Protein AF-A0A369T0P4-F1 (afdb_monomer)

Mean predicted aligned error: 15.23 Å

Sequence (220 aa):
MLRYTELSAHPSRIPRVRSFEINPEGKAFIRRSPGSRGSMREQSVSLLLLILLAAILIIGFDSLRQREPQGSSKCPRVNALFCPEDGCSRAIISLFDRANETIDVAVYSFTHPDIAEALVRAKERGVRVRVILEAEQLTSYSQYGRLRSAGIEVMLDRNEYLMHDKFAIIDGKVVVTGSFNYTVAADERNDENLVIISDESVAERFEGEFEEMWKGVYGR

Secondary structure (DSSP, 8-state):
------------PPP-PPP-EE-TTS-EE--PPPP----HHHHHHHHHHHHHHHHHHHHHHHHHHTTS-----PPPEEEEEEETTT-HHHHHHHHHHH-SSEEEEEES-B--HHHHHHHHHHHHTT-EEEEEEEGGG--TT-THHHHHHTT-EEEEE--SS----EEEEETTTEEEEES--BSHHHHHTS-EEEEEEE-HHHHHHHHHHHHHHHTT-S--

Nearest PDB structures (foldseek):
  1byr-assembly1_A  TM=9.420E-01  e=1.250E-15  Salmonella enterica subsp. enterica serovar Typhimurium
  6ehi-assembly5_J  TM=9.461E-01  e=4.865E-14  Helicobacter pylori
  4ggj-assembly1_A  TM=8.609E-01  e=3.528E-15  Mus musculus
  4gem-assembly1_B  TM=9.223E-01  e=4.521E-11  Drosophila melanogaster
  4gen-assembly1_A  TM=8.658E-01  e=1.378E-09  Drosophila melanogaster

Structure (mmCIF, N/CA/C/O backbone):
data_AF-A0A369T0P4-F1
#
_entry.id   AF-A0A369T0P4-F1
#
loop_
_atom_site.group_PDB
_atom_site.id
_atom_site.type_symbol
_atom_site.label_atom_id
_atom_site.label_alt_id
_atom_site.label_comp_id
_atom_site.label_asym_id
_atom_site.label_entity_id
_atom_site.label_seq_id
_atom_site.pdbx_PDB_ins_code
_atom_site.Cartn_x
_atom_site.Cartn_y
_atom_site.Cartn_z
_atom_site.occupancy
_atom_site.B_iso_or_equiv
_atom_site.auth_seq_id
_atom_site.auth_comp_id
_atom_site.auth_asym_id
_atom_site.auth_atom_id
_atom_site.pdbx_PDB_model_num
ATOM 1 N N . MET A 1 1 ? -23.185 -26.507 93.873 1.00 36.12 1 MET A N 1
ATOM 2 C CA . MET A 1 1 ? -24.048 -26.782 92.705 1.00 36.12 1 MET A CA 1
ATOM 3 C C . MET A 1 1 ? -25.486 -26.869 93.208 1.00 36.12 1 MET A C 1
ATOM 5 O O . MET A 1 1 ? -25.711 -27.689 94.078 1.00 36.12 1 MET A O 1
ATOM 9 N N . LEU A 1 2 ? -26.379 -26.005 92.689 1.00 30.31 2 LEU A N 1
ATOM 10 C CA . LEU A 1 2 ? -27.864 -26.024 92.763 1.00 30.31 2 LEU A CA 1
ATOM 11 C C . LEU A 1 2 ? -28.510 -25.850 94.163 1.00 30.31 2 LEU A C 1
ATOM 13 O O . LEU A 1 2 ? -28.272 -26.628 95.071 1.00 30.31 2 LEU A O 1
ATOM 17 N N . ARG A 1 3 ? -29.134 -24.691 94.435 1.00 31.20 3 ARG A N 1
ATOM 18 C CA . ARG A 1 3 ? -30.522 -24.239 94.137 1.00 31.20 3 ARG A CA 1
ATOM 19 C C . ARG A 1 3 ? -31.555 -24.767 95.146 1.00 31.20 3 ARG A C 1
ATOM 21 O O . ARG A 1 3 ? -31.896 -25.939 95.118 1.00 31.20 3 ARG A O 1
ATOM 28 N N . TYR A 1 4 ? -32.102 -23.844 95.939 1.00 31.19 4 TYR A N 1
ATOM 29 C CA . TYR A 1 4 ? -33.392 -23.977 96.617 1.00 31.19 4 TYR A CA 1
ATOM 30 C C . TYR A 1 4 ? -34.431 -23.110 95.886 1.00 31.19 4 TYR A C 1
ATOM 32 O O . TYR A 1 4 ? -34.271 -21.896 95.766 1.00 31.19 4 TYR A O 1
ATOM 40 N N . THR A 1 5 ? -35.461 -23.766 95.360 1.00 37.28 5 THR A N 1
ATOM 41 C CA . THR A 1 5 ? -36.857 -23.295 95.248 1.00 37.28 5 THR A CA 1
ATOM 42 C C . THR A 1 5 ? -37.485 -23.453 96.648 1.00 37.28 5 THR A C 1
ATOM 44 O O . THR A 1 5 ? -37.024 -24.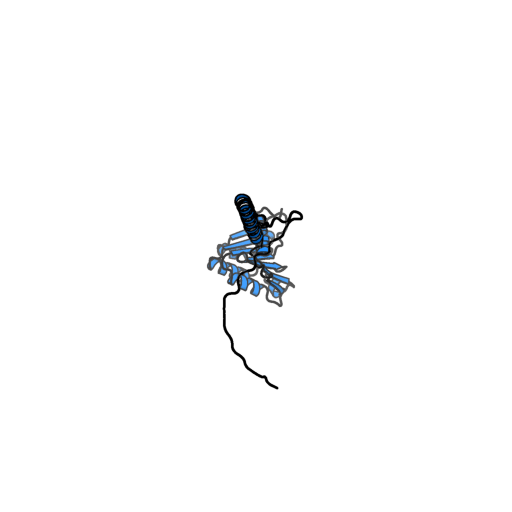296 97.408 1.00 37.28 5 THR A O 1
ATOM 47 N N . GLU A 1 6 ? -38.428 -22.663 97.154 1.00 35.56 6 GLU A N 1
ATOM 48 C CA . GLU A 1 6 ? -39.709 -22.152 96.652 1.00 35.56 6 GLU A CA 1
ATOM 49 C C . GLU A 1 6 ? -40.123 -20.936 97.520 1.00 35.56 6 GLU A C 1
ATOM 51 O O . GLU A 1 6 ? -39.628 -20.799 98.635 1.00 35.56 6 GLU A O 1
ATOM 56 N N . LEU A 1 7 ? -41.059 -20.088 97.074 1.00 32.56 7 LEU A N 1
ATOM 57 C CA . LEU A 1 7 ? -42.389 -19.990 97.705 1.00 32.56 7 LEU A CA 1
ATOM 58 C C . LEU A 1 7 ? -43.289 -18.928 97.041 1.00 32.56 7 LEU A C 1
ATOM 60 O O . LEU A 1 7 ? -42.893 -17.807 96.735 1.00 32.56 7 LEU A O 1
ATOM 64 N N . SER A 1 8 ? -44.531 -19.370 96.872 1.00 34.41 8 SER A N 1
ATOM 65 C CA . SER A 1 8 ? -45.793 -18.695 96.557 1.00 34.41 8 SER A CA 1
ATOM 66 C C . SER A 1 8 ? -46.030 -17.317 97.203 1.00 34.41 8 SER A C 1
ATOM 68 O O . SER A 1 8 ? -45.754 -17.153 98.387 1.00 34.41 8 SER A O 1
ATOM 70 N N . ALA A 1 9 ? -46.649 -16.380 96.462 1.00 34.94 9 ALA A N 1
ATOM 71 C CA . ALA A 1 9 ? -47.955 -15.776 96.806 1.00 34.94 9 ALA A CA 1
ATOM 72 C C . ALA A 1 9 ? -48.346 -14.594 95.878 1.00 34.94 9 ALA A C 1
ATOM 74 O O . ALA A 1 9 ? -47.589 -13.652 95.664 1.00 34.94 9 ALA A O 1
ATOM 75 N N . HIS A 1 10 ? -49.581 -14.640 95.366 1.00 37.34 10 HIS A N 1
ATOM 76 C CA . HIS A 1 10 ? -50.410 -13.505 94.900 1.00 37.34 10 HIS A CA 1
ATOM 77 C C . HIS A 1 10 ? -50.582 -12.460 96.038 1.00 37.34 10 HIS A C 1
ATOM 79 O O . HIS A 1 10 ? -50.477 -12.900 97.183 1.00 37.34 10 HIS A O 1
ATOM 85 N N . PRO A 1 11 ? -50.936 -11.157 95.844 1.00 43.97 11 PRO A N 1
ATOM 86 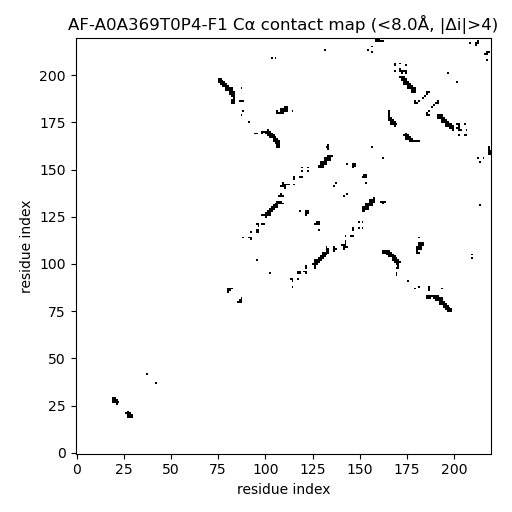C CA . PRO A 1 11 ? -51.871 -10.627 94.836 1.00 43.97 11 PRO A CA 1
ATOM 87 C C . PRO A 1 11 ? -51.581 -9.169 94.353 1.00 43.97 11 PRO A C 1
ATOM 89 O O . PRO A 1 11 ? -50.636 -8.508 94.766 1.00 43.97 11 PRO A O 1
ATOM 92 N N . SER A 1 12 ? -52.518 -8.608 93.582 1.00 36.03 12 SER A N 1
ATOM 93 C CA . SER A 1 12 ? -52.939 -7.190 93.624 1.00 36.03 12 SER A CA 1
ATOM 94 C C . SER A 1 12 ? -52.144 -6.099 92.875 1.00 36.03 12 SER A C 1
ATOM 96 O O . SER A 1 12 ? -50.925 -5.981 92.900 1.00 36.03 12 SER A O 1
ATOM 98 N N . ARG A 1 13 ? -52.939 -5.265 92.192 1.00 45.56 13 ARG A N 1
ATOM 99 C CA . ARG A 1 13 ? -52.592 -4.062 91.428 1.00 45.56 13 ARG A CA 1
ATOM 100 C C . ARG A 1 13 ? -51.697 -3.114 92.231 1.00 45.56 13 ARG A C 1
ATOM 102 O O . ARG A 1 13 ? -52.117 -2.616 93.269 1.00 45.56 13 ARG A O 1
ATOM 109 N N . ILE A 1 14 ? -50.540 -2.764 91.674 1.00 41.59 14 ILE A N 1
ATOM 110 C CA . ILE A 1 14 ? -49.733 -1.640 92.156 1.00 41.59 14 ILE A CA 1
ATOM 111 C C . ILE A 1 14 ? -50.245 -0.357 91.472 1.00 41.59 14 ILE A C 1
ATOM 113 O O . ILE A 1 14 ? -50.213 -0.273 90.239 1.00 41.59 14 ILE A O 1
ATOM 117 N N . PRO A 1 15 ? -50.743 0.646 92.217 1.00 40.41 15 PRO A N 1
ATOM 118 C CA . PRO A 1 15 ? -51.123 1.932 91.644 1.00 40.41 15 PRO A CA 1
ATOM 119 C C . PRO A 1 15 ? -49.876 2.695 91.170 1.00 40.41 15 PRO A C 1
ATOM 121 O O . PRO A 1 15 ? -48.864 2.755 91.866 1.00 40.41 15 PRO A O 1
ATOM 124 N N . ARG A 1 16 ? -49.944 3.313 89.980 1.00 42.34 16 ARG A N 1
ATOM 125 C CA . ARG A 1 16 ? -48.894 4.229 89.506 1.00 42.34 16 ARG A CA 1
ATOM 126 C C . ARG A 1 16 ? -48.865 5.463 90.405 1.00 42.34 16 ARG A C 1
ATOM 128 O O . ARG A 1 16 ? -49.800 6.263 90.389 1.00 42.34 16 ARG A O 1
ATOM 135 N N . VAL A 1 17 ? -47.774 5.623 91.142 1.00 44.38 17 VAL A N 1
ATOM 136 C CA . VAL A 1 17 ? -47.446 6.838 91.891 1.00 44.38 17 VAL A CA 1
ATOM 137 C C . VAL A 1 17 ? -47.299 7.992 90.893 1.00 44.38 17 VAL A C 1
ATOM 139 O O . VAL A 1 17 ? -46.457 7.939 89.998 1.00 44.38 17 VAL A O 1
ATOM 142 N N . ARG A 1 18 ? -48.135 9.029 91.007 1.00 54.16 18 ARG A N 1
ATOM 143 C CA . ARG A 1 18 ? -47.864 10.329 90.376 1.00 54.16 18 ARG A CA 1
ATOM 144 C C . ARG A 1 18 ? -46.986 11.114 91.344 1.00 54.16 18 ARG A C 1
ATOM 146 O O . ARG A 1 18 ? -47.376 11.305 92.490 1.00 54.16 18 ARG A O 1
ATOM 153 N N . SER A 1 19 ? -45.807 11.535 90.901 1.00 53.41 19 SER A N 1
ATOM 154 C CA . SER A 1 19 ? -44.958 12.455 91.658 1.00 53.41 19 SER A CA 1
ATOM 155 C C . SER A 1 19 ? -45.630 13.831 91.708 1.00 53.41 19 SER A C 1
ATOM 157 O O . SER A 1 19 ? -45.921 14.412 90.660 1.00 53.41 19 SER A O 1
ATOM 159 N N . PHE A 1 20 ? -45.891 14.331 92.913 1.00 55.81 20 PHE A N 1
ATOM 160 C CA . PHE A 1 20 ? -46.370 15.689 93.165 1.00 55.81 20 PHE A CA 1
ATOM 161 C C . PHE A 1 20 ? -45.239 16.494 93.801 1.00 55.81 20 PHE A C 1
ATOM 163 O O . PHE A 1 20 ? -44.547 15.984 94.679 1.00 55.81 20 PHE A O 1
ATOM 170 N N . GLU A 1 21 ? -45.075 17.744 93.381 1.00 58.38 21 GLU A N 1
ATOM 171 C CA . GLU A 1 21 ? -44.224 18.714 94.070 1.00 58.38 21 GLU A CA 1
ATOM 172 C C . GLU A 1 21 ? -45.118 19.722 94.798 1.00 58.38 21 GLU A C 1
ATOM 174 O O . GLU A 1 21 ? -46.178 20.117 94.297 1.00 58.38 21 GLU A O 1
ATOM 179 N N . ILE A 1 22 ? -44.703 20.099 96.007 1.00 54.78 22 ILE A N 1
ATOM 180 C CA . ILE A 1 22 ? -45.405 21.040 96.880 1.00 54.78 22 ILE A CA 1
ATOM 181 C C . ILE A 1 22 ? -44.591 22.331 96.893 1.00 54.78 22 ILE A C 1
ATOM 183 O O . ILE A 1 22 ? -43.377 22.294 97.093 1.00 54.78 22 ILE A O 1
ATOM 187 N N . ASN A 1 23 ? -45.238 23.471 96.656 1.00 63.66 23 ASN A N 1
ATOM 188 C CA . ASN A 1 23 ? -44.560 24.763 96.738 1.00 63.66 23 ASN A CA 1
ATOM 189 C C . ASN A 1 23 ? -44.356 25.206 98.213 1.00 63.66 23 ASN A C 1
ATOM 191 O O . ASN A 1 23 ? -44.960 24.622 99.115 1.00 63.66 23 ASN A O 1
ATOM 195 N N . PRO A 1 24 ? -43.554 26.254 98.488 1.00 51.53 24 PRO A N 1
ATOM 196 C CA . PRO A 1 24 ? -43.279 26.727 99.854 1.00 51.53 24 PRO A CA 1
ATOM 197 C C . PRO A 1 24 ? -44.510 27.207 100.647 1.00 51.53 24 PRO A C 1
ATOM 199 O O . PRO A 1 24 ? -44.413 27.405 101.852 1.00 51.53 24 PRO A O 1
ATOM 202 N N . GLU A 1 25 ? -45.665 27.372 99.993 1.00 66.88 25 GLU A N 1
ATOM 203 C CA . GLU A 1 25 ? -46.949 27.743 100.608 1.00 66.88 25 GLU A CA 1
ATOM 204 C C . GLU A 1 25 ? -47.912 26.546 100.776 1.00 66.88 25 GLU A C 1
ATOM 206 O O . GLU A 1 25 ? -49.074 26.723 101.141 1.00 66.88 25 GLU A O 1
ATOM 211 N N . GLY A 1 26 ? -47.462 25.315 100.503 1.00 49.78 26 GLY A N 1
ATOM 212 C CA . GLY A 1 26 ? -48.216 24.087 100.781 1.00 49.78 26 GLY A CA 1
ATOM 213 C C . GLY A 1 26 ? -49.205 23.633 99.699 1.00 49.78 26 GLY A C 1
ATOM 214 O O . GLY A 1 26 ? -50.015 22.743 99.958 1.00 49.78 26 GLY A O 1
ATOM 215 N N . LYS A 1 27 ? -49.167 24.189 98.479 1.00 62.06 27 LYS A N 1
ATOM 216 C CA . LYS A 1 27 ? -50.062 23.787 97.373 1.00 62.06 27 LYS A CA 1
ATOM 217 C C . LYS A 1 27 ? -49.369 22.825 96.402 1.00 62.06 27 LYS A C 1
ATOM 219 O O . LYS A 1 27 ? -48.281 23.112 95.905 1.00 62.06 27 LYS A O 1
ATOM 224 N N . ALA A 1 28 ? -50.025 21.701 96.103 1.00 59.47 28 ALA A N 1
ATOM 225 C CA . ALA A 1 28 ? -49.547 20.703 95.144 1.00 59.47 28 ALA A CA 1
ATOM 226 C C . ALA A 1 28 ? -49.967 21.053 93.705 1.00 59.47 28 ALA A C 1
ATOM 228 O O . ALA A 1 28 ? -51.130 21.383 93.462 1.00 59.47 28 ALA A O 1
ATOM 229 N N . PHE A 1 29 ? -49.054 20.932 92.736 1.00 64.50 29 PHE A N 1
ATOM 230 C CA . PHE A 1 29 ? -49.373 21.100 91.311 1.00 64.50 29 PHE A CA 1
ATOM 231 C C . PHE A 1 29 ? -48.683 20.052 90.423 1.00 64.50 29 PHE A C 1
ATOM 233 O O . PHE A 1 29 ? -47.710 19.412 90.815 1.00 64.50 29 PHE A O 1
ATOM 240 N N . ILE A 1 30 ? -49.219 19.851 89.212 1.00 59.06 30 ILE A N 1
ATOM 241 C CA . ILE A 1 30 ? -48.721 18.872 88.232 1.00 59.06 30 ILE A CA 1
ATOM 242 C C . ILE A 1 30 ? -47.905 19.603 87.161 1.00 59.06 30 ILE A C 1
ATOM 244 O O . ILE A 1 30 ? -48.447 20.435 86.430 1.00 59.06 30 ILE A O 1
ATOM 248 N N . ARG A 1 31 ? -46.621 19.259 87.011 1.00 53.09 31 ARG A N 1
ATOM 249 C CA . ARG A 1 31 ? -45.766 19.777 85.932 1.00 53.09 31 ARG A CA 1
ATOM 250 C C . ARG A 1 31 ? -46.177 19.135 84.598 1.00 53.09 31 ARG A C 1
ATOM 252 O O . ARG A 1 31 ? -46.052 17.926 84.427 1.00 53.09 31 ARG A O 1
ATOM 259 N N . ARG A 1 32 ? -46.686 19.922 83.642 1.00 47.94 32 ARG A N 1
ATOM 260 C CA . ARG A 1 32 ? -46.853 19.475 82.245 1.00 47.94 32 ARG A CA 1
ATOM 261 C C . ARG A 1 32 ? -45.546 19.717 81.487 1.00 47.94 32 ARG A C 1
ATOM 263 O O . ARG A 1 32 ? -45.028 20.830 81.521 1.00 47.94 32 ARG A O 1
ATOM 270 N N . SER A 1 33 ? -45.027 18.695 80.807 1.00 43.44 33 SER A N 1
ATOM 271 C CA . SER A 1 33 ? -43.879 18.841 79.902 1.00 43.44 33 SER A CA 1
ATOM 272 C C . SER A 1 33 ? -44.212 19.806 78.754 1.00 43.44 33 SER A C 1
ATOM 274 O O . SER A 1 33 ? -45.341 19.763 78.254 1.00 43.44 33 SER A O 1
ATOM 276 N N . PRO A 1 34 ? -43.268 20.651 78.296 1.00 46.06 34 PRO A N 1
ATOM 277 C CA . PRO A 1 34 ? -43.494 21.502 77.135 1.00 46.06 34 PRO A CA 1
ATOM 278 C C . PRO A 1 34 ? -43.661 20.625 75.890 1.00 46.06 34 PRO A C 1
ATOM 280 O O . PRO A 1 34 ? -42.790 19.818 75.570 1.00 46.06 34 PRO A O 1
ATOM 283 N N . GLY A 1 35 ? -44.791 20.762 75.198 1.00 44.00 35 GLY A N 1
ATOM 284 C CA . GLY A 1 35 ? -45.011 20.120 73.907 1.00 44.00 35 GLY A CA 1
ATOM 285 C C . GLY A 1 35 ? -44.174 20.803 72.828 1.00 44.00 35 GLY A C 1
ATOM 286 O O . GLY A 1 35 ? -44.303 22.008 72.614 1.00 44.00 35 GLY A O 1
ATOM 287 N N . SER A 1 36 ? -43.341 20.035 72.131 1.00 52.53 36 SER A N 1
ATOM 288 C CA . SER A 1 36 ? -42.631 20.465 70.930 1.00 52.53 36 SER A CA 1
ATOM 289 C C . SER A 1 36 ? -43.621 20.671 69.778 1.00 52.53 36 SER A C 1
ATOM 291 O O . SER A 1 36 ? -43.860 19.791 68.955 1.00 52.53 36 SER A O 1
ATOM 293 N N . ARG A 1 37 ? -44.213 21.865 69.684 1.00 50.12 37 ARG A N 1
ATOM 294 C CA . ARG A 1 37 ? -44.846 22.324 68.439 1.00 50.12 37 ARG A CA 1
ATOM 295 C C . ARG A 1 37 ? -43.760 22.786 67.468 1.00 50.12 37 ARG A C 1
ATOM 297 O O . ARG A 1 37 ? -43.599 23.975 67.228 1.00 50.12 37 ARG A O 1
ATOM 304 N N . GLY A 1 38 ? -43.020 21.826 66.916 1.00 48.38 38 GLY A N 1
ATOM 305 C CA . GLY A 1 38 ? -42.373 22.019 65.623 1.00 48.38 38 GLY A CA 1
ATOM 306 C C . GLY A 1 38 ? -43.471 22.087 64.566 1.00 48.38 38 GLY A C 1
ATOM 307 O O . GLY A 1 38 ? -44.271 21.161 64.436 1.00 48.38 38 GLY A O 1
ATOM 308 N N . SER A 1 39 ? -43.572 23.220 63.882 1.00 51.59 39 SER A N 1
ATOM 309 C CA . SER A 1 39 ? -44.511 23.457 62.788 1.00 51.59 39 SER A CA 1
ATOM 310 C C . SER A 1 39 ? -44.355 22.364 61.723 1.00 51.59 39 SER A C 1
ATOM 312 O O . SER A 1 39 ? -43.308 22.264 61.087 1.00 51.59 39 SER A O 1
ATOM 314 N N . MET A 1 40 ? -45.394 21.549 61.494 1.00 55.91 40 MET A N 1
ATOM 315 C CA . MET A 1 40 ? -45.416 20.515 60.440 1.00 55.91 40 MET A CA 1
ATOM 316 C C . MET A 1 40 ? -44.993 21.062 59.060 1.00 55.91 40 MET A C 1
ATOM 318 O O . MET A 1 40 ? -44.445 20.325 58.250 1.00 55.91 40 MET A O 1
ATOM 322 N N . ARG A 1 41 ? -45.187 22.367 58.808 1.00 57.31 41 ARG A N 1
ATOM 323 C CA . ARG A 1 41 ? -44.775 23.046 57.570 1.00 57.31 41 ARG A CA 1
ATOM 324 C C . ARG A 1 41 ? -43.255 23.147 57.396 1.00 57.31 41 ARG A C 1
ATOM 326 O O . ARG A 1 41 ? -42.787 23.041 56.269 1.00 57.31 41 ARG A O 1
ATOM 333 N N . GLU A 1 42 ? -42.486 23.325 58.467 1.00 56.34 42 GLU A N 1
ATOM 334 C CA . GLU A 1 42 ? -41.020 23.465 58.381 1.00 56.34 42 GLU A CA 1
ATOM 335 C C . GLU A 1 42 ? -40.337 22.123 58.089 1.00 56.34 42 GLU A C 1
ATOM 337 O O . GLU A 1 42 ? -39.382 22.057 57.314 1.00 56.34 42 GLU A O 1
ATOM 342 N N . GLN A 1 43 ? -40.882 21.030 58.635 1.00 58.69 43 GLN A N 1
ATOM 343 C CA . GLN A 1 43 ? -40.393 19.676 58.362 1.00 58.69 43 GLN A CA 1
ATOM 344 C C . GLN A 1 43 ? -40.642 19.263 56.905 1.00 58.69 43 GLN A C 1
ATOM 346 O O . GLN A 1 43 ? -39.772 18.651 56.286 1.00 58.69 43 GLN A O 1
ATOM 351 N N . SER A 1 44 ? -41.788 19.646 56.327 1.00 63.12 44 SER A N 1
ATOM 352 C CA . SER A 1 44 ? -42.094 19.365 54.920 1.00 63.12 44 SER A CA 1
ATOM 353 C C . SER A 1 44 ? -41.189 20.131 53.949 1.00 63.12 44 SER A C 1
ATOM 355 O O . SER A 1 44 ? -40.747 19.552 52.961 1.00 63.12 44 SER A O 1
ATOM 357 N N . VAL A 1 45 ? -40.867 21.401 54.231 1.00 71.38 45 VAL A N 1
ATOM 358 C CA . VAL A 1 45 ? -39.966 22.208 53.382 1.00 71.38 45 VAL A CA 1
ATOM 359 C C . VAL A 1 45 ? -38.534 21.666 53.416 1.00 71.38 45 VAL A C 1
ATOM 361 O O . VAL A 1 45 ? -37.902 21.553 52.368 1.00 71.38 45 VAL A O 1
ATOM 364 N N . SER A 1 46 ? -38.045 21.263 54.594 1.00 78.56 46 SER A N 1
ATOM 365 C CA . SER A 1 46 ? -36.716 20.655 54.748 1.00 78.56 46 SER A CA 1
ATOM 366 C C . SER A 1 46 ? -36.595 19.323 53.992 1.00 78.56 46 SER A C 1
ATOM 368 O O . SER A 1 46 ? -35.612 19.086 53.291 1.00 78.56 46 SER A O 1
ATOM 370 N N . LEU A 1 47 ? -37.636 18.484 54.041 1.00 79.50 47 LEU A N 1
ATOM 371 C CA . LEU A 1 47 ? -37.672 17.216 53.308 1.00 79.50 47 LEU A CA 1
ATOM 372 C C . LEU A 1 47 ? -37.678 17.419 51.783 1.00 79.50 47 LEU A C 1
ATOM 374 O O . LEU A 1 47 ? -36.958 16.727 51.070 1.00 79.50 47 LEU A O 1
ATOM 378 N N . LEU A 1 48 ? -38.441 18.395 51.282 1.00 81.44 48 LEU A N 1
ATOM 379 C CA . LEU A 1 48 ? -38.462 18.761 49.860 1.00 81.44 48 LEU A CA 1
ATOM 380 C C . LEU A 1 48 ? -37.097 19.264 49.367 1.00 81.44 48 LEU A C 1
ATOM 382 O O . LEU A 1 48 ? -36.663 18.875 48.284 1.00 81.44 48 LEU A O 1
ATOM 386 N N . LEU A 1 49 ? -36.398 20.071 50.170 1.00 82.44 49 LEU A N 1
ATOM 387 C CA . LEU A 1 49 ? -35.044 20.547 49.862 1.00 82.44 49 LEU A CA 1
ATOM 388 C C . LEU A 1 49 ? -34.025 19.403 49.802 1.00 82.44 49 LEU A C 1
ATOM 390 O O . LEU A 1 49 ? -33.190 19.377 48.900 1.00 82.44 49 LEU A O 1
ATOM 394 N N . LEU A 1 50 ? -34.115 18.438 50.720 1.00 84.69 50 LEU A N 1
ATOM 395 C CA . LEU A 1 50 ? -33.257 17.251 50.719 1.00 84.69 50 LEU A CA 1
ATOM 396 C C . LEU A 1 50 ? -33.512 16.358 49.497 1.00 84.69 50 LEU A C 1
ATOM 398 O O . LEU A 1 50 ? -32.558 15.866 48.898 1.00 84.69 50 LEU A O 1
ATOM 402 N N . ILE A 1 51 ? -34.774 16.189 49.089 1.00 87.88 51 ILE A N 1
ATOM 403 C CA . ILE A 1 51 ? -35.135 15.433 47.879 1.00 87.88 51 ILE A CA 1
ATOM 404 C C . ILE A 1 51 ? -34.619 16.143 46.618 1.00 87.88 51 ILE A C 1
ATOM 406 O O . ILE A 1 51 ? -34.063 15.489 45.740 1.00 87.88 51 ILE A O 1
ATOM 410 N N . LEU A 1 52 ? -34.748 17.471 46.536 1.00 87.38 52 LEU A N 1
ATOM 411 C CA . LEU A 1 52 ? -34.225 18.271 45.421 1.00 87.38 52 LEU A CA 1
ATOM 412 C C . LEU A 1 52 ? -32.695 18.211 45.333 1.00 87.38 52 LEU A C 1
ATOM 414 O O . LEU A 1 52 ? -32.158 18.003 44.249 1.00 87.38 52 LEU A O 1
ATOM 418 N N . LEU A 1 53 ? -31.992 18.331 46.462 1.00 87.81 53 LEU A N 1
ATOM 419 C CA . LEU A 1 53 ? -30.535 18.179 46.516 1.00 87.81 53 LEU A CA 1
ATOM 420 C C . LEU A 1 53 ? -30.099 16.769 46.107 1.00 87.81 53 LEU A C 1
ATOM 422 O O . LEU A 1 53 ? -29.166 16.629 45.321 1.00 87.81 53 LEU A O 1
ATOM 426 N N . ALA A 1 54 ? -30.794 15.732 46.579 1.00 84.94 54 ALA A N 1
ATOM 427 C CA . ALA A 1 54 ? -30.529 14.357 46.169 1.00 84.94 54 ALA A CA 1
ATOM 428 C C . ALA A 1 54 ? -30.767 14.159 44.664 1.00 84.94 54 ALA A C 1
ATOM 430 O O . ALA A 1 54 ? -29.938 13.546 44.003 1.00 84.94 54 ALA A O 1
ATOM 431 N N . ALA A 1 55 ? -31.837 14.723 44.096 1.00 84.62 55 ALA A N 1
ATOM 432 C CA . ALA A 1 55 ? -32.113 14.650 42.662 1.00 84.62 55 ALA A CA 1
ATOM 433 C C . ALA A 1 55 ? -31.034 15.361 41.826 1.00 84.62 55 ALA A C 1
ATOM 435 O O . ALA A 1 55 ? -30.571 14.804 40.836 1.00 84.62 55 ALA A O 1
ATOM 436 N N . ILE A 1 56 ? -30.578 16.546 42.248 1.00 85.00 56 ILE A N 1
ATOM 437 C CA . ILE A 1 56 ? -29.483 17.277 41.587 1.00 85.00 56 ILE A CA 1
ATOM 438 C C . ILE A 1 56 ? -28.174 16.486 41.672 1.00 85.00 56 ILE A C 1
ATOM 440 O O . ILE A 1 56 ? -27.448 16.406 40.684 1.00 85.00 56 ILE A O 1
ATOM 444 N N . LEU A 1 57 ? -27.882 15.865 42.818 1.00 83.75 57 LEU A N 1
ATOM 445 C CA . LEU A 1 57 ? -26.710 15.006 42.976 1.00 83.75 57 LEU A CA 1
ATOM 446 C C . LEU A 1 57 ? -26.808 13.746 42.112 1.00 83.75 57 LEU A C 1
ATOM 448 O O . LEU A 1 57 ? -25.811 13.370 41.513 1.00 83.75 57 LEU A O 1
ATOM 452 N N . ILE A 1 58 ? -27.985 13.127 41.988 1.00 81.00 58 ILE A N 1
ATOM 453 C CA . ILE A 1 58 ? -28.207 11.953 41.131 1.00 81.00 58 ILE A CA 1
ATOM 454 C C . ILE A 1 58 ? -28.044 12.323 39.649 1.00 81.00 58 ILE A C 1
ATOM 456 O O . ILE A 1 58 ? -27.321 11.638 38.934 1.00 81.00 58 ILE A O 1
ATOM 460 N N . ILE A 1 59 ? -28.652 13.424 39.196 1.00 77.50 59 ILE A N 1
ATOM 461 C CA . ILE A 1 59 ? -28.557 13.902 37.804 1.00 77.50 59 ILE A CA 1
ATOM 462 C C . ILE A 1 59 ? -27.129 14.368 37.480 1.00 77.50 59 ILE A C 1
ATOM 464 O O . ILE A 1 59 ? -26.597 14.080 36.407 1.00 77.50 59 ILE A O 1
ATOM 468 N N . GLY A 1 60 ? -26.481 15.065 38.416 1.00 73.62 60 GLY A N 1
ATOM 469 C CA . GLY A 1 60 ? -25.090 15.489 38.285 1.00 73.62 60 GLY A CA 1
ATOM 470 C C . GLY A 1 60 ? -24.129 14.302 38.267 1.00 73.62 60 GLY A C 1
ATOM 471 O O . GLY A 1 60 ? -23.199 14.281 37.468 1.00 73.62 60 GLY A O 1
ATOM 472 N N . PHE A 1 61 ? -24.381 13.280 39.087 1.00 69.69 61 PHE A N 1
ATOM 473 C CA . PHE A 1 61 ? -23.600 12.044 39.109 1.00 69.69 61 PHE A CA 1
ATOM 474 C C . PHE A 1 61 ? -23.780 11.223 37.825 1.00 69.69 61 PHE A C 1
ATOM 476 O O . PHE A 1 61 ? -22.801 10.697 37.299 1.00 69.69 61 PHE A O 1
ATOM 483 N N . ASP A 1 62 ? -24.991 11.168 37.266 1.00 69.81 62 ASP A N 1
ATOM 484 C CA . ASP A 1 62 ? -25.252 10.526 35.971 1.00 69.81 62 ASP A CA 1
ATOM 485 C C . ASP A 1 62 ? -24.544 11.257 34.814 1.00 69.81 62 ASP A C 1
ATOM 487 O O . ASP A 1 62 ? -23.894 10.635 33.973 1.00 69.81 62 ASP A O 1
ATOM 491 N N . SER A 1 63 ? -24.533 12.595 34.848 1.00 65.56 63 SER A N 1
ATOM 492 C CA . SER A 1 63 ? -23.781 13.423 33.888 1.00 65.56 63 SER A CA 1
ATOM 493 C C . SER A 1 63 ? -22.259 13.254 34.006 1.00 65.56 63 SER A C 1
ATOM 495 O O . SER A 1 63 ? -21.540 13.434 33.024 1.00 65.56 63 SER A O 1
ATOM 497 N N . LEU A 1 64 ? -21.749 12.891 35.190 1.00 64.50 64 LEU A N 1
ATOM 498 C CA . LEU A 1 64 ? -20.337 12.547 35.389 1.00 64.50 64 LEU A CA 1
ATOM 499 C C . LEU A 1 64 ? -20.017 11.111 34.940 1.00 64.50 64 LEU A C 1
ATOM 501 O O . LEU A 1 64 ? -18.898 10.863 34.501 1.00 64.50 64 LEU A O 1
ATOM 505 N N . ARG A 1 65 ? -20.986 10.185 34.974 1.00 60.78 65 ARG A N 1
ATOM 506 C CA . ARG A 1 65 ? -20.847 8.817 34.437 1.00 60.78 65 ARG A CA 1
ATOM 507 C C . ARG A 1 65 ? -20.775 8.771 32.914 1.00 60.78 65 ARG A C 1
ATOM 509 O O . ARG A 1 65 ? -20.043 7.952 32.371 1.00 60.78 65 ARG A O 1
ATOM 516 N N . GLN A 1 66 ? -21.486 9.658 32.220 1.00 54.53 66 GLN A N 1
ATOM 517 C CA . GLN A 1 66 ? -21.438 9.726 30.752 1.00 54.53 66 GLN A CA 1
ATOM 518 C C . GLN A 1 66 ? -20.145 10.355 30.198 1.00 54.53 66 GLN A C 1
ATOM 520 O O . GLN A 1 66 ? -19.984 10.454 28.985 1.00 54.53 66 GLN A O 1
ATOM 525 N N . ARG A 1 67 ? -19.210 10.765 31.067 1.00 55.28 67 ARG A N 1
ATOM 526 C CA . ARG A 1 67 ? -17.861 11.210 30.681 1.00 55.28 67 ARG A CA 1
ATOM 527 C C . ARG A 1 67 ? -16.802 10.111 30.721 1.00 55.28 67 ARG A C 1
ATOM 529 O O . ARG A 1 67 ? -15.647 10.402 30.420 1.00 55.28 67 ARG A O 1
ATOM 536 N N . GLU A 1 68 ? -17.153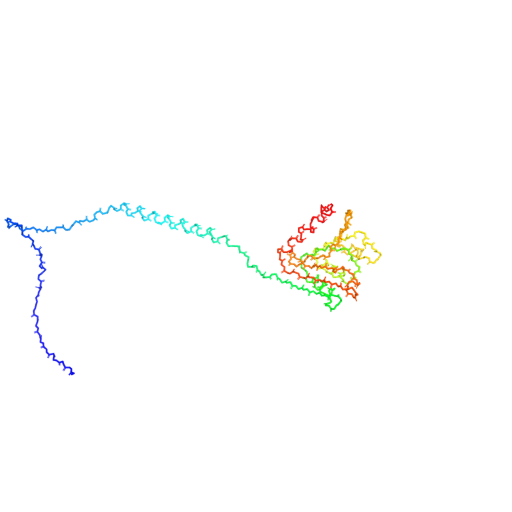 8.877 31.071 1.00 55.59 68 GLU A N 1
ATOM 537 C CA . GLU A 1 68 ? -16.238 7.764 30.829 1.00 55.59 68 GLU A CA 1
ATOM 538 C C . GLU A 1 68 ? -16.207 7.483 29.320 1.00 55.59 68 GLU A C 1
ATOM 540 O O . GLU A 1 68 ? -17.264 7.209 28.741 1.00 55.59 68 GLU A O 1
ATOM 545 N N . PRO A 1 69 ? -15.041 7.568 28.649 1.00 54.53 69 PRO A N 1
ATOM 546 C CA . PRO A 1 69 ? -14.942 7.160 27.259 1.00 54.53 69 PRO A CA 1
ATOM 547 C C . PRO A 1 69 ? -15.289 5.670 27.187 1.00 54.53 69 PRO A C 1
ATOM 549 O O . PRO A 1 69 ? -14.542 4.810 27.651 1.00 54.53 69 PRO A O 1
ATOM 552 N N . GLN A 1 70 ? -16.458 5.368 26.623 1.00 49.12 70 GLN A N 1
ATOM 553 C CA . GLN A 1 70 ? -16.877 4.018 26.260 1.00 49.12 70 GLN A CA 1
ATOM 554 C C . GLN A 1 70 ? -16.033 3.564 25.068 1.00 49.12 70 GLN A C 1
ATOM 556 O O . GLN A 1 70 ? -16.438 3.633 23.914 1.00 49.12 70 GLN A O 1
ATOM 561 N N . GLY A 1 71 ? -14.818 3.142 25.375 1.00 51.53 71 GLY A N 1
ATOM 562 C CA . GLY A 1 71 ? -13.887 2.529 24.455 1.00 51.53 71 GLY A CA 1
ATOM 563 C C . GLY A 1 71 ? -12.830 1.865 25.306 1.00 51.53 71 GLY A C 1
ATOM 564 O O . GLY A 1 71 ? -11.870 2.509 25.718 1.00 51.53 71 GLY A O 1
ATOM 565 N N . SER A 1 72 ? -13.011 0.582 25.618 1.00 52.53 72 SER A N 1
ATOM 566 C CA . SER A 1 72 ? -11.882 -0.219 26.071 1.00 52.53 72 SER A CA 1
ATOM 567 C C . SER A 1 72 ? -10.858 -0.170 24.940 1.00 52.53 72 SER A C 1
ATOM 569 O O . SER A 1 72 ? -11.040 -0.854 23.929 1.00 52.53 72 SER A O 1
ATOM 571 N N . SER A 1 73 ? -9.835 0.675 25.051 1.00 59.50 73 SER A N 1
ATOM 572 C CA . SER A 1 73 ? -8.727 0.652 24.111 1.00 59.50 73 SER A CA 1
ATOM 573 C C . SER A 1 73 ? -8.085 -0.721 24.259 1.00 59.50 73 SER A C 1
ATOM 575 O O . SER A 1 73 ? -7.372 -1.019 25.219 1.00 59.50 73 SER A O 1
ATOM 577 N N . LYS A 1 74 ? -8.415 -1.636 23.344 1.00 71.88 74 LYS A N 1
ATOM 578 C CA . LYS A 1 74 ? -7.580 -2.816 23.156 1.00 71.88 74 LYS A CA 1
ATOM 579 C C . LYS A 1 74 ? -6.186 -2.273 22.886 1.00 71.88 74 LYS A C 1
ATOM 581 O O . LYS A 1 74 ? -6.045 -1.394 22.043 1.00 71.88 74 LYS A O 1
ATOM 586 N N . CYS A 1 75 ? -5.187 -2.770 23.613 1.00 79.88 75 CYS A N 1
ATOM 587 C CA . CYS A 1 75 ? -3.810 -2.388 23.337 1.00 79.88 75 CYS A CA 1
ATOM 588 C C . CYS A 1 75 ? -3.539 -2.570 21.835 1.00 79.88 75 CYS A C 1
ATOM 590 O O . CYS A 1 75 ? -3.859 -3.652 21.315 1.00 79.88 75 CYS A O 1
ATOM 592 N N . PRO A 1 76 ? -2.957 -1.557 21.167 1.00 85.75 76 PRO A N 1
ATOM 593 C CA . PRO A 1 76 ? -2.528 -1.684 19.786 1.00 85.75 76 PRO A CA 1
ATOM 594 C C . PRO A 1 76 ? -1.715 -2.968 19.637 1.00 85.75 76 PRO A C 1
ATOM 596 O O . PRO A 1 76 ? -0.770 -3.203 20.398 1.00 85.75 76 PRO A O 1
ATOM 599 N N . ARG A 1 77 ? -2.078 -3.829 18.682 1.00 95.25 77 ARG A N 1
ATOM 600 C CA . ARG A 1 77 ? -1.222 -4.973 18.343 1.00 95.25 77 ARG A CA 1
ATOM 601 C C . ARG A 1 77 ? -0.266 -4.532 17.255 1.00 95.25 77 ARG A C 1
ATOM 603 O O . ARG A 1 77 ? -0.702 -4.251 16.143 1.00 95.25 77 ARG A O 1
ATOM 610 N N . VAL A 1 78 ? 1.015 -4.484 17.592 1.00 97.25 78 VAL A N 1
ATOM 611 C CA . VAL A 1 78 ? 2.092 -4.121 16.673 1.00 97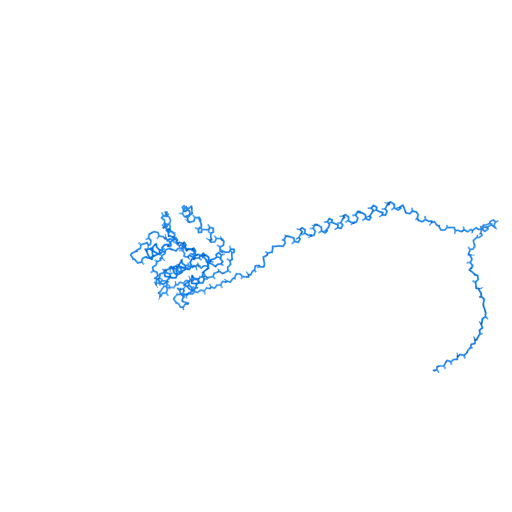.25 78 VAL A CA 1
ATOM 612 C C . VAL A 1 78 ? 2.956 -5.349 16.433 1.00 97.25 78 VAL A C 1
ATOM 614 O O . VAL A 1 78 ? 3.359 -6.016 17.384 1.00 97.25 78 VAL A O 1
ATOM 617 N N . ASN A 1 79 ? 3.230 -5.645 15.169 1.00 97.94 79 ASN A N 1
ATOM 618 C CA . ASN A 1 79 ? 4.159 -6.685 14.756 1.00 97.94 79 ASN A CA 1
ATOM 619 C C . ASN A 1 79 ? 5.182 -6.092 13.788 1.00 97.94 79 ASN A C 1
ATOM 621 O O . ASN A 1 79 ? 4.793 -5.385 12.862 1.00 97.94 79 ASN A O 1
ATOM 625 N N . ALA A 1 80 ? 6.460 -6.392 13.991 1.00 98.12 80 ALA A N 1
ATOM 626 C CA . ALA A 1 80 ? 7.534 -5.993 13.091 1.00 98.12 80 ALA A CA 1
ATOM 627 C C . ALA A 1 80 ? 8.109 -7.237 12.413 1.00 98.12 80 ALA A C 1
ATOM 629 O O . ALA A 1 80 ? 8.289 -8.261 13.068 1.00 98.12 80 ALA A O 1
ATOM 630 N N . LEU A 1 81 ? 8.370 -7.127 11.117 1.00 98.44 81 LEU A N 1
ATOM 631 C CA . LEU A 1 81 ? 9.024 -8.126 10.285 1.00 98.44 81 LEU A CA 1
ATOM 632 C C . LEU A 1 81 ? 10.251 -7.481 9.635 1.00 98.44 81 LEU A C 1
ATOM 634 O O . LEU A 1 81 ? 10.202 -6.304 9.262 1.00 98.44 81 LEU A O 1
ATOM 638 N N . PHE A 1 82 ? 11.314 -8.256 9.482 1.00 98.19 82 PHE A N 1
ATOM 639 C CA . PHE A 1 82 ? 12.551 -7.881 8.811 1.00 98.19 82 PHE A CA 1
ATOM 640 C C . PHE A 1 82 ? 12.790 -8.820 7.634 1.00 98.19 82 PHE A C 1
ATOM 642 O O . PHE A 1 82 ? 12.685 -10.040 7.762 1.00 98.19 82 PHE A O 1
ATOM 649 N N . CYS A 1 83 ? 13.031 -8.240 6.467 1.00 96.00 83 CYS A N 1
ATOM 650 C CA . CYS A 1 83 ? 13.072 -8.963 5.207 1.00 96.00 83 CYS A CA 1
ATOM 651 C C . CYS A 1 83 ? 14.462 -8.888 4.587 1.00 96.00 83 CYS A C 1
ATOM 653 O O . CYS A 1 83 ? 15.122 -7.862 4.761 1.00 96.00 83 CYS A O 1
ATOM 655 N N . PRO A 1 84 ? 14.895 -9.975 3.918 1.00 95.12 84 PRO A N 1
ATOM 656 C CA . PRO A 1 84 ? 14.068 -11.059 3.352 1.00 95.12 84 PRO A CA 1
ATOM 657 C C . PRO A 1 84 ? 13.634 -12.207 4.299 1.00 95.12 84 PRO A C 1
ATOM 659 O O . PRO A 1 84 ? 12.819 -13.045 3.908 1.00 95.12 84 PRO A O 1
ATOM 662 N N . GLU A 1 85 ? 14.129 -12.283 5.535 1.00 96.44 85 GLU A N 1
ATOM 663 C CA . GLU A 1 85 ? 13.977 -13.458 6.412 1.00 96.44 85 GLU A CA 1
ATOM 664 C C . GLU A 1 85 ? 12.529 -13.751 6.844 1.00 96.44 85 GLU A C 1
ATOM 666 O O . GLU A 1 85 ? 12.113 -14.914 6.885 1.00 96.44 85 GLU A O 1
ATOM 671 N N . ASP A 1 86 ? 11.742 -12.714 7.139 1.00 97.00 86 ASP A N 1
ATOM 672 C CA . ASP A 1 86 ? 10.418 -12.866 7.753 1.00 97.00 86 ASP A CA 1
ATOM 673 C C . ASP A 1 86 ? 9.259 -12.988 6.740 1.00 97.00 86 ASP A C 1
ATOM 675 O O . ASP A 1 86 ? 8.109 -13.239 7.118 1.00 97.00 86 ASP A O 1
ATOM 679 N N . GLY A 1 87 ? 9.531 -12.866 5.436 1.00 95.81 87 GLY A N 1
ATOM 680 C CA . GLY A 1 87 ? 8.536 -13.017 4.365 1.00 95.81 87 GLY A CA 1
ATOM 681 C C . GLY A 1 87 ? 7.465 -11.917 4.339 1.00 95.81 87 GLY A C 1
ATOM 682 O O . GLY A 1 87 ? 6.267 -12.201 4.465 1.00 95.81 87 GLY A O 1
ATOM 683 N N . CYS A 1 88 ? 7.893 -10.669 4.144 1.00 98.19 88 CYS A N 1
ATOM 684 C CA . CYS A 1 88 ? 7.051 -9.470 4.133 1.00 98.19 88 CYS A CA 1
ATOM 685 C C . CYS A 1 88 ? 5.955 -9.523 3.064 1.00 98.19 88 CYS A C 1
ATOM 687 O O . CYS A 1 88 ? 4.800 -9.216 3.374 1.00 98.19 88 CYS A O 1
ATOM 689 N N . SER A 1 89 ? 6.267 -9.954 1.834 1.00 98.31 89 SER A N 1
ATOM 690 C CA . SER A 1 89 ? 5.261 -10.085 0.770 1.00 98.31 89 SER A CA 1
ATOM 691 C C . SER A 1 89 ? 4.123 -11.016 1.186 1.00 98.31 89 SER A C 1
ATOM 693 O O . SER A 1 89 ? 2.952 -10.661 1.048 1.00 98.31 89 SER A O 1
ATOM 695 N N . ARG A 1 90 ? 4.441 -12.172 1.786 1.00 98.50 90 ARG A N 1
ATOM 696 C CA . ARG A 1 90 ? 3.442 -13.136 2.275 1.00 98.50 90 ARG A CA 1
ATOM 697 C C . ARG A 1 90 ? 2.553 -12.525 3.350 1.00 98.50 90 ARG A C 1
ATOM 699 O O . ARG A 1 90 ? 1.349 -12.781 3.350 1.00 98.50 90 ARG A O 1
ATOM 706 N N . ALA A 1 91 ? 3.115 -11.719 4.250 1.00 98.56 91 ALA A N 1
ATOM 707 C CA . ALA A 1 91 ? 2.340 -11.034 5.278 1.00 98.56 91 ALA A CA 1
ATOM 708 C C . ALA A 1 91 ? 1.364 -10.010 4.670 1.00 98.56 91 ALA A C 1
ATOM 710 O O . ALA A 1 91 ? 0.180 -10.027 5.017 1.00 98.56 91 ALA A O 1
ATOM 711 N N . ILE A 1 92 ? 1.829 -9.186 3.722 1.00 98.81 92 ILE A N 1
ATOM 712 C CA . ILE A 1 92 ? 1.003 -8.210 2.989 1.00 98.81 92 ILE A CA 1
ATOM 713 C C . ILE A 1 92 ? -0.112 -8.919 2.212 1.00 98.81 92 ILE A C 1
ATOM 715 O O . ILE A 1 92 ? -1.287 -8.600 2.390 1.00 98.81 92 ILE A O 1
ATOM 719 N N . ILE A 1 93 ? 0.238 -9.928 1.408 1.00 98.94 93 ILE A N 1
ATOM 720 C CA . ILE A 1 93 ? -0.712 -10.724 0.616 1.00 98.94 93 ILE A CA 1
ATOM 721 C C . ILE A 1 93 ? -1.786 -11.322 1.526 1.00 98.94 93 ILE A C 1
ATOM 723 O O . ILE A 1 93 ? -2.975 -11.208 1.247 1.00 98.94 93 ILE A O 1
ATOM 727 N N . SER A 1 94 ? -1.379 -11.893 2.662 1.00 98.81 94 SER A N 1
ATOM 728 C CA . SER A 1 94 ? -2.303 -12.487 3.625 1.00 98.81 94 SER A CA 1
ATOM 729 C C . SER A 1 94 ? -3.268 -11.467 4.241 1.00 98.81 94 SER A C 1
ATOM 731 O O . SER A 1 94 ? -4.408 -11.812 4.549 1.00 98.81 94 SER A O 1
ATOM 733 N N . LEU A 1 95 ? -2.841 -10.216 4.440 1.00 98.81 95 LEU A N 1
ATOM 734 C CA . LEU A 1 95 ? -3.719 -9.138 4.900 1.00 98.81 95 LEU A CA 1
ATOM 735 C C . LEU A 1 95 ? -4.705 -8.716 3.808 1.00 98.81 95 LEU A C 1
ATOM 737 O O . LEU A 1 95 ? -5.900 -8.638 4.085 1.00 98.81 95 LEU A O 1
ATOM 741 N N . PHE A 1 96 ? -4.240 -8.533 2.572 1.00 98.88 96 PHE A N 1
ATOM 742 C CA . PHE A 1 96 ? -5.104 -8.184 1.440 1.00 98.88 96 PHE A CA 1
ATOM 743 C C . PHE A 1 96 ? -6.122 -9.281 1.119 1.00 98.88 96 PHE A C 1
ATOM 745 O O . PHE A 1 96 ? -7.277 -8.983 0.826 1.00 98.88 96 PHE A O 1
ATOM 752 N N . ASP A 1 97 ? -5.749 -10.555 1.246 1.00 98.81 97 ASP A N 1
ATOM 753 C CA . ASP A 1 97 ? -6.666 -11.683 1.054 1.00 98.81 97 ASP A CA 1
ATOM 754 C C . ASP A 1 97 ? -7.744 -11.783 2.146 1.00 98.81 97 ASP A C 1
ATOM 756 O O . ASP A 1 97 ? -8.811 -12.342 1.898 1.00 98.81 97 ASP A O 1
ATOM 760 N N . ARG A 1 98 ? -7.497 -11.225 3.338 1.00 98.56 98 ARG A N 1
ATOM 761 C CA . ARG A 1 98 ? -8.457 -11.203 4.457 1.00 98.56 98 ARG A CA 1
ATOM 762 C C . ARG A 1 98 ? -9.298 -9.928 4.547 1.00 98.56 98 ARG A C 1
ATOM 764 O O . ARG A 1 98 ? -10.221 -9.905 5.359 1.00 98.56 98 ARG A O 1
ATOM 771 N N . ALA A 1 99 ? -8.978 -8.896 3.767 1.00 98.69 99 ALA A N 1
ATOM 772 C CA . ALA A 1 99 ? -9.728 -7.643 3.740 1.00 98.69 99 ALA A CA 1
ATOM 773 C C . ALA A 1 99 ? -11.183 -7.872 3.306 1.00 98.69 99 ALA A C 1
ATOM 775 O O . ALA A 1 99 ? -11.436 -8.689 2.407 1.00 98.69 99 ALA A O 1
ATOM 776 N N . ASN A 1 100 ? -12.108 -7.134 3.924 1.00 98.50 100 ASN A N 1
ATOM 777 C CA . ASN A 1 100 ? -13.553 -7.310 3.748 1.00 98.50 100 ASN A CA 1
ATOM 778 C C . ASN A 1 100 ? -14.236 -6.104 3.099 1.00 98.50 100 ASN A C 1
ATOM 780 O O . ASN A 1 100 ? -15.193 -6.286 2.353 1.00 98.50 100 ASN A O 1
ATOM 784 N N . GLU A 1 101 ? -13.765 -4.889 3.370 1.00 98.69 101 GLU A N 1
ATOM 785 C CA . GLU A 1 101 ? -14.457 -3.652 3.007 1.00 98.69 101 GLU A CA 1
ATOM 786 C C . GLU A 1 101 ? -13.568 -2.745 2.159 1.00 98.69 101 GLU A C 1
ATOM 788 O O . GLU A 1 101 ? -13.962 -2.349 1.056 1.00 98.69 101 GLU A O 1
ATOM 793 N N . THR A 1 102 ? -12.362 -2.432 2.642 1.00 98.88 102 THR A N 1
ATOM 794 C CA . THR A 1 102 ? -11.499 -1.416 2.027 1.00 98.88 102 THR A CA 1
ATOM 795 C C . THR A 1 102 ? -10.023 -1.796 2.062 1.00 98.88 102 THR A C 1
ATOM 797 O O . THR A 1 102 ? -9.525 -2.383 3.023 1.00 98.88 102 THR A O 1
ATOM 800 N N . ILE A 1 103 ? -9.309 -1.432 0.996 1.00 98.94 103 ILE A N 1
ATOM 801 C CA . ILE A 1 103 ? -7.849 -1.395 0.954 1.00 98.94 103 ILE A CA 1
ATOM 802 C C . ILE A 1 103 ? -7.425 -0.095 0.273 1.00 98.94 103 ILE A C 1
ATOM 804 O O . ILE A 1 103 ? -7.727 0.119 -0.902 1.00 98.94 103 ILE A O 1
ATOM 808 N N . ASP A 1 104 ? -6.666 0.727 0.983 1.00 98.94 104 ASP A N 1
ATOM 809 C CA . ASP A 1 104 ? -6.055 1.939 0.446 1.00 98.94 104 ASP A CA 1
ATOM 810 C C . ASP A 1 104 ? -4.531 1.803 0.531 1.00 98.94 104 ASP A C 1
ATOM 812 O O . ASP A 1 104 ? -3.998 1.514 1.599 1.00 98.94 104 ASP A O 1
ATOM 816 N N . VAL A 1 105 ? -3.821 1.945 -0.592 1.00 98.94 105 VAL A N 1
ATOM 817 C CA . VAL A 1 105 ? -2.360 1.750 -0.683 1.00 98.94 105 VAL A CA 1
ATOM 818 C C . VAL A 1 105 ? -1.692 3.010 -1.206 1.00 98.94 105 VAL A C 1
ATOM 820 O O . VAL A 1 105 ? -2.048 3.467 -2.285 1.00 98.94 105 VAL A O 1
ATOM 823 N N . ALA A 1 106 ? -0.674 3.518 -0.518 1.00 98.50 106 ALA A N 1
ATOM 824 C CA . ALA A 1 106 ? 0.247 4.515 -1.057 1.00 98.50 106 ALA A CA 1
ATOM 825 C C . ALA A 1 106 ? 1.660 3.931 -1.053 1.00 98.50 106 ALA A C 1
ATOM 827 O O . ALA A 1 106 ? 2.193 3.571 -0.002 1.00 98.50 106 ALA A O 1
ATOM 828 N N . VAL A 1 107 ? 2.252 3.764 -2.236 1.00 98.56 107 VAL A N 1
ATOM 829 C CA . VAL A 1 107 ? 3.566 3.127 -2.352 1.00 98.56 107 VAL A CA 1
ATOM 830 C C . VAL A 1 107 ? 4.408 3.760 -3.450 1.00 98.56 107 VAL A C 1
ATOM 832 O O . VAL A 1 107 ? 3.975 3.911 -4.591 1.00 98.56 107 VAL A O 1
ATOM 835 N N . TYR A 1 108 ? 5.647 4.084 -3.097 1.00 98.06 108 TYR A N 1
ATOM 836 C CA . TYR A 1 108 ? 6.634 4.665 -3.998 1.00 98.06 108 TYR A CA 1
ATOM 837 C C . TYR A 1 108 ? 6.903 3.774 -5.218 1.00 98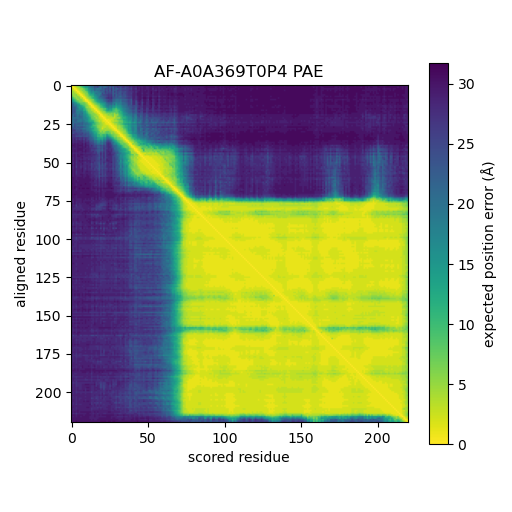.06 108 TYR A C 1
ATOM 839 O O . TYR A 1 108 ? 6.679 4.189 -6.348 1.00 98.06 108 TYR A O 1
ATOM 847 N N . SER A 1 109 ? 7.333 2.522 -5.018 1.00 98.38 109 SER A N 1
ATOM 848 C CA . SER A 1 109 ? 7.598 1.590 -6.122 1.00 98.38 109 SER A CA 1
ATOM 849 C C . SER A 1 109 ? 6.782 0.308 -5.992 1.00 98.38 109 SER A C 1
ATOM 851 O O . SER A 1 109 ? 6.802 -0.352 -4.950 1.00 98.38 109 SER A O 1
ATOM 853 N N . PHE A 1 110 ? 6.083 -0.063 -7.071 1.00 98.75 110 PHE A N 1
ATOM 854 C CA . PHE A 1 110 ? 5.235 -1.255 -7.125 1.00 98.75 110 PHE A CA 1
ATOM 855 C C . PHE A 1 110 ? 5.509 -2.083 -8.387 1.00 98.75 110 PHE A C 1
ATOM 857 O O . PHE A 1 110 ? 4.966 -1.822 -9.462 1.00 98.75 110 PHE A O 1
ATOM 864 N N . THR A 1 111 ? 6.331 -3.122 -8.242 1.00 98.69 111 THR A N 1
ATOM 865 C CA . THR A 1 111 ? 6.692 -4.079 -9.304 1.00 98.69 111 THR A CA 1
ATOM 866 C C . THR A 1 111 ? 6.411 -5.540 -8.933 1.00 98.69 111 THR A C 1
ATOM 868 O O . THR A 1 111 ? 6.499 -6.404 -9.802 1.00 98.69 111 THR A O 1
ATOM 871 N N . HIS A 1 112 ? 6.031 -5.839 -7.684 1.00 98.69 112 HIS A N 1
ATOM 872 C CA . HIS A 1 112 ? 5.807 -7.203 -7.198 1.00 98.69 112 HIS A CA 1
ATOM 873 C C . HIS A 1 112 ? 4.495 -7.797 -7.743 1.00 98.69 112 HIS A C 1
ATOM 875 O O . HIS A 1 112 ? 3.411 -7.318 -7.393 1.00 98.69 112 HIS A O 1
ATOM 881 N N . PRO A 1 113 ? 4.544 -8.869 -8.553 1.00 98.50 113 PRO A N 1
ATOM 882 C CA . PRO A 1 113 ? 3.358 -9.381 -9.226 1.00 98.50 113 PRO A CA 1
ATOM 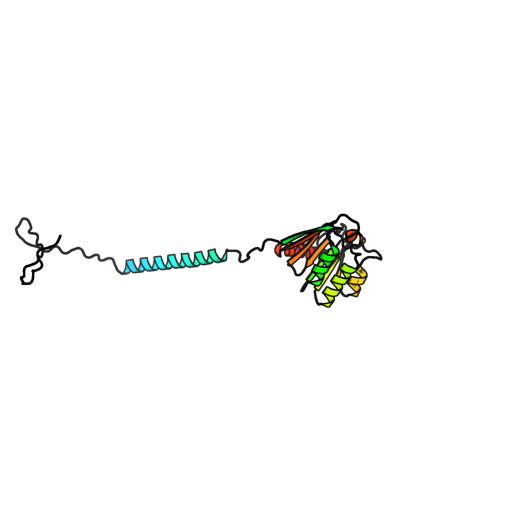883 C C . PRO A 1 113 ? 2.338 -9.998 -8.263 1.00 98.50 113 PRO A C 1
ATOM 885 O O . PRO A 1 113 ? 1.149 -9.739 -8.420 1.00 98.50 113 PRO A O 1
ATOM 888 N N . ASP A 1 114 ? 2.782 -10.753 -7.256 1.00 98.75 114 ASP A N 1
ATOM 889 C CA . ASP A 1 114 ? 1.857 -11.461 -6.356 1.00 98.75 114 ASP A CA 1
ATOM 890 C C . ASP A 1 114 ? 1.108 -10.534 -5.392 1.00 98.75 114 ASP A C 1
ATOM 892 O O . ASP A 1 114 ? -0.059 -10.774 -5.086 1.00 98.75 114 ASP A O 1
ATOM 896 N N . ILE A 1 115 ? 1.738 -9.433 -4.962 1.00 98.88 115 ILE A N 1
ATOM 897 C CA . ILE A 1 115 ? 1.062 -8.391 -4.177 1.00 98.88 115 ILE A CA 1
ATOM 898 C C . ILE A 1 115 ? -0.021 -7.715 -5.030 1.00 98.88 115 ILE A C 1
ATOM 900 O O . ILE A 1 115 ? -1.136 -7.502 -4.554 1.00 98.88 115 ILE A O 1
ATOM 904 N N . ALA A 1 116 ? 0.266 -7.420 -6.304 1.00 98.88 116 ALA A N 1
ATOM 905 C CA . ALA A 1 116 ? -0.738 -6.869 -7.214 1.00 98.88 116 ALA A CA 1
ATOM 906 C C . ALA A 1 116 ? -1.896 -7.848 -7.442 1.00 98.88 116 ALA A C 1
ATOM 908 O O . ALA A 1 116 ? -3.053 -7.439 -7.402 1.00 98.88 116 ALA A O 1
ATOM 909 N N . GLU A 1 117 ? -1.602 -9.137 -7.611 1.00 98.88 117 GLU A N 1
ATOM 910 C CA . GLU A 1 117 ? -2.623 -10.175 -7.752 1.00 98.88 117 GLU A CA 1
ATOM 911 C C . GLU A 1 117 ? -3.516 -10.278 -6.504 1.00 98.88 117 GLU A C 1
ATOM 913 O O . GLU A 1 117 ? -4.725 -10.450 -6.619 1.00 98.88 117 GLU A O 1
ATOM 918 N N . ALA A 1 118 ? -2.961 -10.109 -5.301 1.00 98.94 118 ALA A N 1
ATOM 919 C CA . ALA A 1 118 ? -3.750 -10.085 -4.068 1.00 98.94 118 ALA A CA 1
ATOM 920 C C . ALA A 1 118 ? -4.745 -8.909 -4.022 1.00 98.94 118 ALA A C 1
ATOM 922 O O . ALA A 1 118 ? -5.887 -9.082 -3.592 1.00 98.94 118 ALA A O 1
ATOM 923 N N . LEU A 1 119 ? -4.352 -7.731 -4.521 1.00 98.94 119 LEU A N 1
ATOM 924 C CA . LEU A 1 119 ? -5.261 -6.587 -4.663 1.00 98.94 119 LEU A CA 1
ATOM 925 C C . LEU A 1 119 ? -6.356 -6.848 -5.704 1.00 98.94 119 LEU A C 1
ATOM 927 O O . LEU A 1 119 ? -7.510 -6.482 -5.477 1.00 98.94 119 LEU A O 1
ATOM 931 N N . VAL A 1 120 ? -6.020 -7.508 -6.819 1.00 98.94 120 VAL A N 1
ATOM 932 C CA . VAL A 1 120 ? -7.005 -7.929 -7.831 1.00 98.94 120 VAL A CA 1
ATOM 933 C C . VAL A 1 120 ? -8.017 -8.892 -7.215 1.00 98.94 120 VAL A C 1
ATOM 935 O O . VAL A 1 120 ? -9.214 -8.622 -7.281 1.00 98.94 120 VAL A O 1
ATOM 938 N N . ARG A 1 121 ? -7.561 -9.932 -6.504 1.00 98.88 121 ARG A N 1
ATOM 939 C CA . ARG A 1 121 ? -8.456 -10.845 -5.777 1.00 98.88 121 ARG A CA 1
ATOM 940 C C . ARG A 1 121 ? -9.340 -10.107 -4.774 1.00 98.88 121 ARG A C 1
ATOM 942 O O . ARG A 1 121 ? -10.511 -10.443 -4.637 1.00 98.88 121 ARG A O 1
ATOM 949 N N . ALA A 1 122 ? -8.816 -9.110 -4.059 1.00 98.88 122 ALA A N 1
ATOM 950 C CA . ALA A 1 122 ? -9.623 -8.304 -3.143 1.00 98.88 122 ALA A CA 1
ATOM 951 C C . ALA A 1 122 ? -10.721 -7.529 -3.885 1.00 98.88 122 ALA A C 1
ATOM 953 O O . ALA A 1 122 ? -11.890 -7.592 -3.497 1.00 98.88 122 ALA A O 1
ATOM 954 N N . LYS A 1 123 ? -10.373 -6.874 -4.997 1.00 98.75 123 LYS A N 1
ATOM 955 C CA . LYS A 1 123 ? -11.331 -6.170 -5.856 1.00 98.75 123 LYS A CA 1
ATOM 956 C C . LYS A 1 123 ? -12.423 -7.105 -6.384 1.00 98.75 123 LYS A C 1
ATOM 958 O O . LYS A 1 123 ? -13.596 -6.742 -6.344 1.00 98.75 123 LYS A O 1
ATOM 963 N N . GLU A 1 124 ? -12.062 -8.309 -6.823 1.00 98.56 124 GLU A N 1
ATOM 964 C CA . GLU A 1 124 ? -13.005 -9.333 -7.299 1.00 98.56 124 GLU A CA 1
ATOM 965 C C . GLU A 1 124 ? -13.968 -9.814 -6.206 1.00 98.56 124 GLU A C 1
ATOM 967 O O . GLU A 1 124 ? -15.130 -10.100 -6.492 1.00 98.56 124 GLU A O 1
ATOM 972 N N . ARG A 1 125 ? -13.525 -9.845 -4.941 1.00 98.56 125 ARG A N 1
ATOM 973 C CA . ARG A 1 125 ? -14.396 -10.118 -3.783 1.00 98.56 125 ARG A CA 1
ATOM 974 C C . ARG A 1 125 ? -15.344 -8.960 -3.443 1.00 98.56 125 ARG A C 1
ATOM 976 O O . ARG A 1 125 ? -16.194 -9.125 -2.574 1.00 98.56 125 ARG A O 1
ATOM 983 N N . GLY A 1 126 ? -15.219 -7.810 -4.106 1.00 98.62 126 GLY A N 1
ATOM 984 C CA . GLY A 1 126 ? -16.036 -6.618 -3.865 1.00 98.62 126 GLY A CA 1
ATOM 985 C C . GLY A 1 126 ? -15.429 -5.617 -2.880 1.00 98.62 126 GLY A C 1
ATOM 986 O O . GLY A 1 126 ? -16.080 -4.624 -2.562 1.00 98.62 126 GLY A O 1
ATOM 987 N N . VAL A 1 127 ? -14.188 -5.834 -2.430 1.00 98.88 127 VAL A N 1
ATOM 988 C CA . VAL A 1 127 ? -13.457 -4.872 -1.593 1.00 98.88 127 VAL A CA 1
ATOM 989 C C . VAL A 1 127 ? -13.184 -3.607 -2.410 1.00 98.88 127 VAL A C 1
ATOM 991 O O . VAL A 1 127 ? -12.760 -3.674 -3.571 1.00 98.88 127 VAL A O 1
ATOM 994 N N . ARG A 1 128 ? -13.402 -2.427 -1.822 1.00 98.81 128 ARG A N 1
ATOM 995 C CA . ARG A 1 128 ? -13.007 -1.165 -2.457 1.00 98.81 128 ARG A CA 1
ATOM 996 C C . ARG A 1 128 ? -11.493 -1.015 -2.355 1.00 98.81 128 ARG A C 1
ATOM 998 O O . ARG A 1 128 ? -10.968 -0.885 -1.257 1.00 98.81 128 ARG A O 1
ATOM 1005 N N . VAL A 1 129 ? -10.813 -1.001 -3.499 1.00 98.94 129 VAL A N 1
ATOM 1006 C CA . VAL A 1 129 ? -9.352 -0.875 -3.570 1.00 98.94 129 VAL A CA 1
ATOM 1007 C C . VAL A 1 129 ? -8.964 0.428 -4.263 1.00 98.94 129 VAL A C 1
ATOM 1009 O O . VAL A 1 129 ? -9.365 0.642 -5.413 1.00 98.94 129 VAL A O 1
ATOM 1012 N N . ARG A 1 130 ? -8.161 1.257 -3.586 1.00 98.88 130 ARG A N 1
ATOM 1013 C CA . ARG A 1 130 ? -7.536 2.470 -4.135 1.00 98.88 130 ARG A CA 1
ATOM 1014 C C . ARG A 1 130 ? -6.022 2.412 -3.976 1.00 98.88 130 ARG A C 1
ATOM 1016 O O . ARG A 1 130 ? -5.516 1.938 -2.962 1.00 98.88 130 ARG A O 1
ATOM 1023 N N . VAL A 1 131 ? -5.293 2.901 -4.975 1.00 98.81 131 VAL A N 1
ATOM 1024 C CA . VAL A 1 131 ? -3.825 2.872 -4.982 1.00 98.81 131 VAL A CA 1
ATOM 1025 C C . VAL A 1 131 ? -3.260 4.214 -5.438 1.00 98.81 131 VAL A C 1
ATOM 1027 O O . VAL A 1 131 ? -3.656 4.722 -6.482 1.00 98.81 131 VAL A O 1
ATOM 1030 N N . ILE A 1 132 ? -2.314 4.767 -4.689 1.00 98.25 132 ILE A N 1
ATOM 1031 C CA . ILE A 1 132 ? -1.493 5.919 -5.057 1.00 98.25 132 ILE A CA 1
ATOM 1032 C C . ILE A 1 132 ? -0.089 5.412 -5.382 1.00 98.25 132 ILE A C 1
ATOM 1034 O O . ILE A 1 132 ? 0.511 4.693 -4.580 1.00 98.25 132 ILE A O 1
ATOM 1038 N N . LEU A 1 133 ? 0.425 5.779 -6.556 1.00 97.94 133 LEU A N 1
ATOM 1039 C CA . LEU A 1 133 ? 1.786 5.457 -6.995 1.00 97.94 133 LEU A CA 1
ATOM 1040 C C . LEU A 1 133 ? 2.551 6.727 -7.347 1.00 97.94 133 LEU A C 1
ATOM 1042 O O . LEU A 1 133 ? 1.973 7.634 -7.942 1.00 97.94 133 LEU A O 1
ATOM 1046 N N . GLU A 1 134 ? 3.853 6.736 -7.071 1.00 96.69 134 GLU A N 1
ATOM 1047 C CA . GLU A 1 134 ? 4.774 7.756 -7.577 1.00 96.69 134 GLU A CA 1
ATOM 1048 C C . GLU A 1 134 ? 4.901 7.609 -9.101 1.00 96.69 134 GLU A C 1
ATOM 1050 O O . GLU A 1 134 ? 5.324 6.561 -9.607 1.00 96.69 134 GLU A O 1
ATOM 1055 N N . ALA A 1 135 ? 4.509 8.639 -9.853 1.00 95.25 135 ALA A N 1
ATOM 1056 C CA . ALA A 1 135 ? 4.516 8.592 -11.309 1.00 95.25 135 ALA A CA 1
ATOM 1057 C C . ALA A 1 135 ? 5.925 8.409 -11.881 1.00 95.25 135 ALA A C 1
ATOM 1059 O O . ALA A 1 135 ? 6.075 7.731 -12.902 1.00 95.25 135 ALA A O 1
ATOM 1060 N N . GLU A 1 136 ? 6.950 8.962 -11.230 1.00 94.75 136 GLU A N 1
ATOM 1061 C CA . GLU A 1 136 ? 8.340 8.818 -11.674 1.00 94.75 136 GLU A CA 1
ATOM 1062 C C . GLU A 1 136 ? 8.872 7.382 -11.532 1.00 94.75 136 GLU A C 1
ATOM 1064 O O . GLU A 1 136 ? 9.840 7.009 -12.195 1.00 94.75 136 GLU A O 1
ATOM 1069 N N . GLN A 1 137 ? 8.214 6.532 -10.734 1.00 95.94 137 GLN A N 1
ATOM 1070 C CA . GLN A 1 137 ? 8.563 5.114 -10.580 1.00 95.94 137 GLN A CA 1
ATOM 1071 C C . GLN A 1 137 ? 7.864 4.190 -11.590 1.00 95.94 137 GLN A C 1
ATOM 1073 O O . GLN A 1 137 ? 8.038 2.964 -11.550 1.00 95.94 137 GLN A O 1
ATOM 1078 N N . LEU A 1 138 ? 7.081 4.734 -12.526 1.00 94.75 138 LEU A N 1
ATOM 1079 C CA . LEU A 1 138 ? 6.439 3.930 -13.561 1.00 94.75 138 LEU A CA 1
ATOM 1080 C C . LEU A 1 138 ? 7.449 3.446 -14.606 1.00 94.75 138 LEU A C 1
ATOM 1082 O O . LEU A 1 138 ? 7.895 4.179 -15.484 1.00 94.75 138 LEU A O 1
ATOM 1086 N N . THR A 1 139 ? 7.743 2.150 -14.551 1.00 94.38 139 THR A N 1
ATOM 1087 C CA . THR A 1 139 ? 8.538 1.425 -15.551 1.00 94.38 139 THR A CA 1
ATOM 1088 C C . THR A 1 139 ? 7.681 0.387 -16.281 1.00 94.38 139 THR A C 1
ATOM 1090 O O . THR A 1 139 ? 6.535 0.137 -15.906 1.00 94.38 139 THR A O 1
ATOM 1093 N N . SER A 1 140 ? 8.243 -0.299 -17.283 1.00 93.50 140 SER A N 1
ATOM 1094 C CA . SER A 1 140 ? 7.578 -1.435 -17.948 1.00 93.50 140 SER A CA 1
ATOM 1095 C C . SER A 1 140 ? 7.271 -2.613 -17.014 1.00 93.50 140 SER A C 1
ATOM 1097 O O . SER A 1 140 ? 6.467 -3.469 -17.366 1.00 93.50 140 SER A O 1
ATOM 1099 N N . TYR A 1 141 ? 7.914 -2.671 -15.843 1.00 95.38 141 TYR A N 1
ATOM 1100 C CA . TYR A 1 141 ? 7.692 -3.698 -14.819 1.00 95.38 141 TYR A CA 1
ATOM 1101 C C . TYR A 1 141 ? 6.708 -3.254 -13.731 1.00 95.38 141 TYR A C 1
ATOM 1103 O O . TYR A 1 141 ? 6.365 -4.043 -12.848 1.00 95.38 141 TYR A O 1
ATOM 1111 N N . SER A 1 142 ? 6.272 -1.990 -13.765 1.00 97.69 142 SER A N 1
ATOM 1112 C CA . SER A 1 142 ? 5.294 -1.472 -12.815 1.00 97.69 142 SER A CA 1
ATOM 1113 C C . SER A 1 142 ? 3.979 -2.243 -12.915 1.00 97.69 142 SER A C 1
ATOM 1115 O O . SER A 1 142 ? 3.480 -2.534 -14.004 1.00 97.69 142 SER A O 1
ATOM 1117 N N . GLN A 1 143 ? 3.368 -2.513 -11.764 1.00 98.56 143 GLN A N 1
ATOM 1118 C CA . GLN A 1 143 ? 2.063 -3.164 -11.680 1.00 98.56 143 GLN A CA 1
ATOM 1119 C C . GLN A 1 143 ? 0.897 -2.221 -12.021 1.00 98.56 143 GLN A C 1
ATOM 1121 O O . GLN A 1 143 ? -0.246 -2.672 -12.095 1.00 98.56 143 GLN A O 1
ATOM 1126 N N . TYR A 1 144 ? 1.165 -0.939 -12.304 1.00 98.44 144 TYR A N 1
ATOM 1127 C CA . TYR A 1 144 ? 0.161 0.061 -12.685 1.00 98.44 144 TYR A CA 1
ATOM 1128 C C . TYR A 1 144 ? -0.812 -0.440 -13.765 1.00 98.44 144 TYR A C 1
ATOM 1130 O O . TYR A 1 144 ? -2.030 -0.376 -13.588 1.00 98.44 144 TYR A O 1
ATOM 1138 N N . GLY A 1 145 ? -0.289 -0.988 -14.868 1.00 98.06 145 GLY A N 1
ATOM 1139 C CA . GLY A 1 145 ? -1.117 -1.466 -15.980 1.00 98.06 145 GLY A CA 1
ATOM 1140 C C . GLY A 1 145 ? -2.038 -2.625 -15.588 1.00 98.06 145 GLY A C 1
ATOM 1141 O O . GLY A 1 145 ? -3.206 -2.645 -15.982 1.00 98.06 145 GLY A O 1
ATOM 1142 N N . ARG A 1 146 ? -1.542 -3.558 -14.763 1.00 98.38 146 ARG A N 1
ATOM 1143 C CA . ARG A 1 146 ? -2.323 -4.690 -14.244 1.00 98.38 146 ARG A C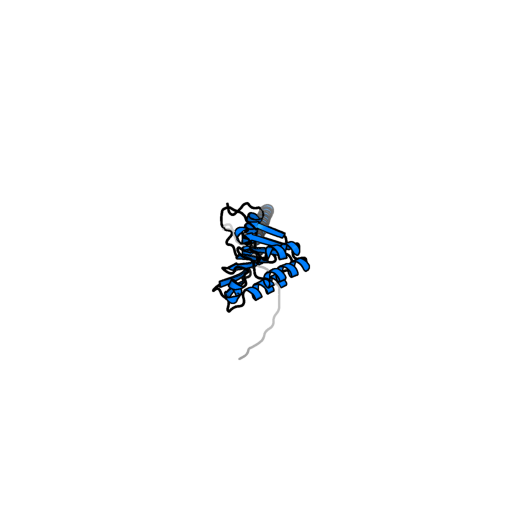A 1
ATOM 1144 C C . ARG A 1 146 ? -3.461 -4.208 -13.347 1.00 98.38 146 ARG A C 1
ATOM 1146 O O . ARG A 1 146 ? -4.605 -4.584 -13.582 1.00 98.38 146 ARG A O 1
ATOM 1153 N N . LEU A 1 147 ? -3.160 -3.341 -12.379 1.00 98.75 147 LEU A N 1
ATOM 1154 C CA . LEU A 1 147 ? -4.155 -2.803 -11.444 1.00 98.75 147 LEU A CA 1
ATOM 1155 C C . LEU A 1 147 ? -5.276 -2.066 -12.193 1.00 98.75 147 LEU A C 1
ATOM 1157 O O . LEU A 1 147 ? -6.457 -2.339 -11.986 1.00 98.75 147 LEU A O 1
ATOM 1161 N N . ARG A 1 148 ? -4.911 -1.194 -13.141 1.00 98.38 148 ARG A N 1
ATOM 1162 C CA . ARG A 1 148 ? -5.877 -0.470 -13.982 1.00 98.38 148 ARG A CA 1
ATOM 1163 C C . ARG A 1 148 ? -6.743 -1.409 -14.821 1.00 98.38 148 ARG A C 1
ATOM 1165 O O . ARG A 1 148 ? -7.946 -1.186 -14.923 1.00 98.38 148 ARG A O 1
ATOM 1172 N N . SER A 1 149 ? -6.149 -2.451 -15.403 1.00 98.38 149 SER A N 1
ATOM 1173 C CA . SER A 1 149 ? -6.873 -3.434 -16.224 1.00 98.38 149 SER A CA 1
ATOM 1174 C C . SER A 1 149 ? -7.873 -4.257 -15.406 1.00 98.38 149 SER A C 1
ATOM 1176 O O . SER A 1 149 ? -8.908 -4.648 -15.934 1.00 98.38 149 SER A O 1
ATOM 1178 N N . ALA A 1 150 ? -7.607 -4.460 -14.113 1.00 98.38 150 ALA A N 1
ATOM 1179 C CA . ALA A 1 150 ? -8.523 -5.099 -13.168 1.00 98.38 150 ALA A CA 1
ATOM 1180 C C . ALA A 1 150 ? -9.609 -4.151 -12.612 1.00 98.38 150 ALA A C 1
ATOM 1182 O O . ALA A 1 150 ? -10.379 -4.532 -11.731 1.00 98.38 150 ALA A O 1
ATOM 1183 N N . GLY A 1 151 ? -9.678 -2.899 -13.081 1.00 98.38 151 GLY A N 1
ATOM 1184 C CA . GLY A 1 151 ? -10.657 -1.919 -12.604 1.00 98.38 151 GLY A CA 1
ATOM 1185 C C . GLY A 1 151 ? -10.373 -1.379 -11.197 1.00 98.38 151 GLY A C 1
ATOM 1186 O O . GLY A 1 151 ? -11.285 -0.866 -10.542 1.00 98.38 151 GLY A O 1
ATOM 1187 N N . ILE A 1 152 ? -9.131 -1.495 -10.715 1.00 98.81 152 ILE A N 1
ATOM 1188 C CA . ILE A 1 152 ? -8.686 -0.843 -9.479 1.00 98.81 152 ILE A CA 1
ATOM 1189 C C . ILE A 1 152 ? -8.465 0.646 -9.757 1.00 98.81 152 ILE A C 1
ATOM 1191 O O . ILE A 1 152 ? -7.905 1.040 -10.787 1.00 98.81 152 ILE A O 1
ATOM 1195 N N . GLU A 1 153 ? -8.920 1.482 -8.829 1.00 98.31 153 GLU A N 1
ATOM 1196 C CA . GLU A 1 153 ? -8.724 2.923 -8.895 1.00 98.31 153 GLU A CA 1
ATOM 1197 C C . GLU A 1 153 ? -7.273 3.231 -8.537 1.00 98.31 153 GLU A C 1
ATOM 1199 O O . GLU A 1 153 ? -6.830 2.976 -7.420 1.00 98.31 153 GLU A O 1
ATOM 1204 N N . VAL A 1 154 ? -6.523 3.756 -9.505 1.00 98.31 154 VAL A N 1
ATOM 1205 C CA . VAL A 1 154 ? -5.121 4.127 -9.309 1.00 98.31 154 VAL A CA 1
ATOM 1206 C C . VAL A 1 154 ? -4.943 5.604 -9.610 1.00 98.31 154 VAL A C 1
ATOM 1208 O O . VAL A 1 154 ? -5.228 6.037 -10.732 1.00 98.31 154 VAL A O 1
ATOM 1211 N N . MET A 1 155 ? -4.466 6.349 -8.618 1.00 96.69 155 MET A N 1
ATOM 1212 C CA . MET A 1 155 ? -3.979 7.711 -8.755 1.00 96.69 155 MET A CA 1
ATOM 1213 C C . MET A 1 155 ? -2.462 7.680 -8.942 1.00 96.69 155 MET A C 1
ATOM 1215 O O . MET A 1 155 ? -1.749 6.928 -8.282 1.00 96.69 155 MET A O 1
ATOM 1219 N N . LEU A 1 156 ? -1.976 8.497 -9.869 1.00 95.88 156 LEU A N 1
ATOM 1220 C CA . LEU A 1 156 ? -0.550 8.727 -10.045 1.00 95.88 156 LEU A CA 1
ATOM 1221 C C . LEU A 1 156 ? -0.222 10.069 -9.416 1.00 95.88 156 LEU A C 1
ATOM 1223 O O . LEU A 1 156 ? -0.672 11.099 -9.930 1.00 95.88 156 LEU A O 1
ATOM 1227 N N . ASP A 1 157 ? 0.524 10.024 -8.324 1.00 94.31 157 ASP A N 1
ATOM 1228 C CA . ASP A 1 157 ? 1.090 11.208 -7.714 1.00 94.31 157 ASP A CA 1
ATOM 1229 C C . ASP A 1 157 ? 2.158 11.790 -8.650 1.00 94.31 157 ASP A C 1
ATOM 1231 O O . ASP A 1 157 ? 2.974 11.066 -9.217 1.00 94.31 157 ASP A O 1
ATOM 1235 N N . ARG A 1 158 ? 2.041 13.090 -8.918 1.00 91.31 158 ARG A N 1
ATOM 1236 C CA . ARG A 1 158 ? 2.909 13.865 -9.822 1.00 91.31 158 ARG A CA 1
ATOM 1237 C C . ARG A 1 158 ? 3.277 15.192 -9.176 1.00 91.31 158 ARG A C 1
ATOM 1239 O O . ARG A 1 158 ? 3.347 16.216 -9.862 1.00 91.31 158 ARG A O 1
ATOM 1246 N N . ASN A 1 159 ? 3.323 15.207 -7.850 1.00 85.19 159 ASN A N 1
ATOM 1247 C CA . ASN A 1 159 ? 3.623 16.430 -7.141 1.00 85.19 159 ASN A CA 1
ATOM 1248 C C . ASN A 1 159 ? 5.113 16.796 -7.336 1.00 85.19 159 ASN A C 1
ATOM 1250 O O . ASN A 1 159 ? 5.863 16.049 -7.961 1.00 85.19 159 ASN A O 1
ATOM 1254 N N . GLU A 1 160 ? 5.526 18.002 -6.937 1.00 85.94 160 GLU A N 1
ATOM 1255 C CA . GLU A 1 160 ? 6.914 18.450 -7.162 1.00 85.94 160 GLU A CA 1
ATOM 1256 C C . GLU A 1 160 ? 7.924 17.813 -6.190 1.00 85.94 160 GLU A C 1
ATOM 1258 O O . GLU A 1 160 ? 9.135 17.890 -6.406 1.00 85.94 160 GLU A O 1
ATOM 1263 N N . TYR A 1 161 ? 7.422 17.191 -5.126 1.00 87.56 161 TYR A N 1
ATOM 1264 C CA . TYR A 1 161 ? 8.178 16.419 -4.155 1.00 87.56 161 TYR A CA 1
ATOM 1265 C C . TYR A 1 161 ? 8.052 14.921 -4.456 1.00 87.56 161 TYR A C 1
ATOM 1267 O O . TYR A 1 161 ? 7.325 14.475 -5.335 1.00 87.56 161 TYR A O 1
ATOM 1275 N N . LEU A 1 162 ? 8.814 14.117 -3.722 1.00 90.06 162 LEU A N 1
ATOM 1276 C CA . LEU A 1 162 ? 8.826 12.673 -3.907 1.00 90.06 162 LEU A CA 1
ATOM 1277 C C . LEU A 1 162 ? 7.797 12.017 -2.983 1.00 90.06 162 LEU A C 1
ATOM 1279 O O . LEU A 1 162 ? 7.971 12.066 -1.760 1.00 90.06 162 LEU A O 1
ATOM 1283 N N . MET A 1 163 ? 6.787 11.333 -3.530 1.00 94.31 163 MET A N 1
ATOM 1284 C CA . MET A 1 163 ? 5.904 10.487 -2.723 1.00 94.31 163 MET A CA 1
ATOM 1285 C C . MET A 1 163 ? 6.650 9.205 -2.343 1.00 94.31 163 MET A C 1
ATOM 1287 O O . MET A 1 163 ? 6.629 8.195 -3.045 1.00 94.31 163 MET A O 1
ATOM 1291 N N . HIS A 1 164 ? 7.376 9.255 -1.226 1.00 96.06 164 HIS A N 1
ATOM 1292 C CA . HIS A 1 164 ? 8.237 8.163 -0.775 1.00 96.06 164 HIS A CA 1
ATOM 1293 C C . HIS A 1 164 ? 7.589 7.277 0.300 1.00 96.06 164 HIS A C 1
ATOM 1295 O O . HIS A 1 164 ? 8.288 6.566 1.028 1.00 96.06 164 HIS A O 1
ATOM 1301 N N . ASP A 1 165 ? 6.263 7.260 0.380 1.00 97.38 165 ASP A N 1
ATOM 1302 C CA . ASP A 1 165 ? 5.545 6.387 1.298 1.00 97.38 165 ASP A CA 1
ATOM 1303 C C . ASP A 1 165 ? 5.569 4.925 0.857 1.00 97.38 165 ASP A C 1
ATOM 1305 O O . ASP A 1 165 ? 5.792 4.588 -0.311 1.00 97.38 165 ASP A O 1
ATOM 1309 N N . LYS A 1 166 ? 5.380 4.044 1.840 1.00 98.50 166 LYS A N 1
ATOM 1310 C CA . LYS A 1 166 ? 5.057 2.629 1.658 1.00 98.50 166 LYS A CA 1
ATOM 1311 C C . LYS A 1 166 ? 4.086 2.248 2.762 1.00 98.50 166 LYS A C 1
ATOM 1313 O O . LYS A 1 166 ? 4.500 1.802 3.832 1.00 98.50 166 LYS A O 1
ATOM 1318 N N . PHE A 1 167 ? 2.798 2.475 2.543 1.00 98.81 167 PHE A N 1
ATOM 1319 C CA . PHE A 1 167 ? 1.783 2.028 3.480 1.00 98.81 167 PHE A CA 1
ATOM 1320 C C . PHE A 1 167 ? 0.528 1.488 2.803 1.00 98.81 167 PHE A C 1
ATOM 1322 O O . PHE A 1 167 ? 0.216 1.799 1.654 1.00 98.81 167 PHE A O 1
ATOM 1329 N N . ALA A 1 168 ? -0.199 0.670 3.554 1.00 98.94 168 ALA A N 1
ATOM 1330 C CA . ALA A 1 168 ? -1.544 0.243 3.224 1.00 98.94 168 ALA A CA 1
ATOM 1331 C C . ALA A 1 168 ? -2.441 0.310 4.459 1.00 98.94 168 ALA A C 1
ATOM 1333 O O . ALA A 1 168 ? -2.002 -0.012 5.563 1.00 98.94 168 ALA A O 1
ATOM 1334 N N . ILE A 1 169 ? -3.698 0.683 4.254 1.00 98.94 169 ILE A N 1
ATOM 1335 C CA . ILE A 1 169 ? -4.754 0.694 5.263 1.00 98.94 169 ILE A CA 1
ATOM 1336 C C . ILE A 1 169 ? -5.781 -0.353 4.848 1.00 98.94 169 ILE A C 1
ATOM 1338 O O . ILE A 1 169 ? -6.233 -0.361 3.703 1.00 98.94 169 ILE A O 1
ATOM 1342 N N . ILE A 1 170 ? -6.132 -1.251 5.764 1.00 98.94 170 ILE A N 1
ATOM 1343 C CA . ILE A 1 170 ? -7.064 -2.351 5.527 1.00 98.94 170 ILE A CA 1
ATOM 1344 C C . ILE A 1 170 ? -8.240 -2.228 6.495 1.00 98.94 170 ILE A C 1
ATOM 1346 O O . ILE A 1 170 ? -8.043 -2.196 7.716 1.00 98.94 170 ILE A O 1
ATOM 1350 N N . ASP A 1 171 ? -9.452 -2.184 5.938 1.00 98.75 171 ASP A N 1
ATOM 1351 C CA . ASP A 1 171 ? -10.741 -2.148 6.643 1.00 98.75 171 ASP A CA 1
ATOM 1352 C C . ASP A 1 171 ? -10.838 -1.054 7.735 1.00 98.75 171 ASP A C 1
ATOM 1354 O O . ASP A 1 171 ? -11.522 -1.249 8.743 1.00 98.75 171 ASP A O 1
ATOM 1358 N N . GLY A 1 172 ? -10.096 0.055 7.591 1.00 98.19 172 GLY A N 1
ATOM 1359 C CA . GLY A 1 172 ? -10.000 1.138 8.586 1.00 98.19 172 GLY A CA 1
ATOM 1360 C C . GLY A 1 172 ? -9.450 0.708 9.953 1.00 98.19 172 GLY A C 1
ATOM 1361 O O . GLY A 1 172 ? -9.704 1.351 10.967 1.00 98.19 172 GLY A O 1
ATOM 1362 N N . LYS A 1 173 ? -8.740 -0.426 10.014 1.00 98.12 173 LYS A N 1
ATOM 1363 C CA . LYS A 1 173 ? -8.359 -1.095 11.277 1.00 98.12 173 LYS A CA 1
ATOM 1364 C C . LYS A 1 173 ? -6.900 -1.496 11.354 1.00 98.12 173 LYS A C 1
ATOM 1366 O O . LYS A 1 173 ? -6.352 -1.629 12.450 1.00 98.12 173 LYS A O 1
ATOM 1371 N N . VAL A 1 174 ? -6.291 -1.786 10.208 1.00 98.75 174 VAL A N 1
ATOM 1372 C CA . VAL A 1 174 ? -4.913 -2.264 10.135 1.00 98.75 174 VAL A CA 1
ATOM 1373 C C . VAL A 1 174 ? -4.123 -1.357 9.218 1.00 98.75 174 VAL A C 1
ATOM 1375 O O . VAL A 1 174 ? -4.511 -1.156 8.073 1.00 98.75 174 VAL A O 1
ATOM 1378 N N . VAL A 1 175 ? -2.990 -0.871 9.711 1.00 98.88 175 VAL A N 1
ATOM 1379 C CA . VAL A 1 175 ? -1.985 -0.180 8.908 1.00 98.88 175 VAL A CA 1
ATOM 1380 C C . VAL A 1 175 ? -0.789 -1.098 8.731 1.00 98.88 175 VAL A C 1
ATOM 1382 O O . VAL A 1 175 ? -0.296 -1.694 9.689 1.00 98.88 175 VAL A O 1
ATOM 1385 N N . VAL A 1 176 ? -0.309 -1.201 7.503 1.00 98.81 176 VAL A N 1
ATOM 1386 C CA . VAL A 1 176 ? 0.983 -1.795 7.176 1.00 98.81 176 VAL A CA 1
ATOM 1387 C C . VAL A 1 176 ? 1.877 -0.675 6.685 1.00 98.81 176 VAL A C 1
ATOM 1389 O O . VAL A 1 176 ? 1.465 0.057 5.796 1.00 98.81 176 VAL A O 1
ATOM 1392 N N . THR A 1 177 ? 3.074 -0.522 7.239 1.00 98.81 177 THR A N 1
ATOM 1393 C CA . THR A 1 177 ? 4.031 0.512 6.819 1.00 98.81 177 THR A CA 1
ATOM 1394 C C . THR A 1 177 ? 5.475 0.054 7.025 1.00 98.81 177 THR A C 1
ATOM 1396 O O . THR A 1 177 ? 5.704 -1.003 7.604 1.00 98.81 177 THR A O 1
ATOM 1399 N N . GLY A 1 178 ? 6.464 0.811 6.559 1.00 98.38 178 GLY A N 1
ATOM 1400 C CA . GLY A 1 178 ? 7.880 0.509 6.751 1.00 98.38 178 GLY A CA 1
ATOM 1401 C C . GLY A 1 178 ? 8.739 1.025 5.605 1.00 98.38 178 GLY A C 1
ATOM 1402 O O . GLY A 1 178 ? 8.346 1.940 4.884 1.00 98.38 178 GLY A O 1
ATOM 1403 N N . SER A 1 179 ? 9.916 0.430 5.428 1.00 98.56 179 SER A N 1
ATOM 1404 C CA . SER A 1 179 ? 10.790 0.726 4.286 1.00 98.56 179 SER A CA 1
ATOM 1405 C C . SER A 1 179 ? 10.389 -0.050 3.020 1.00 98.56 179 SER A C 1
ATOM 1407 O O . SER A 1 179 ? 10.688 0.383 1.905 1.00 98.56 179 SER A O 1
ATOM 1409 N N . PHE A 1 180 ? 9.640 -1.145 3.198 1.00 98.62 180 PHE A N 1
ATOM 1410 C CA . PHE A 1 180 ? 9.324 -2.144 2.181 1.00 98.62 180 PHE A CA 1
ATOM 1411 C C . PHE A 1 180 ? 8.525 -1.591 0.989 1.00 98.62 180 PHE A C 1
ATOM 1413 O O . PHE A 1 180 ? 7.297 -1.470 1.026 1.00 98.62 180 PHE A O 1
ATOM 1420 N N . ASN A 1 181 ? 9.213 -1.315 -0.120 1.00 98.56 181 ASN A N 1
ATOM 1421 C CA . ASN A 1 181 ? 8.552 -1.097 -1.408 1.00 98.56 181 ASN A CA 1
ATOM 1422 C C . ASN A 1 181 ? 7.911 -2.395 -1.907 1.00 98.56 181 ASN A C 1
ATOM 1424 O O . ASN A 1 181 ? 8.424 -3.481 -1.660 1.00 98.56 181 ASN A O 1
ATOM 1428 N N . TYR A 1 182 ? 6.838 -2.310 -2.693 1.00 98.62 182 TYR A N 1
ATOM 1429 C CA . TYR A 1 182 ? 6.153 -3.501 -3.208 1.00 98.62 182 TYR A CA 1
ATOM 1430 C C . TYR A 1 182 ? 6.879 -4.028 -4.447 1.00 98.62 182 TYR A C 1
ATOM 1432 O O . TYR A 1 182 ? 6.360 -4.008 -5.563 1.00 98.62 182 TYR A O 1
ATOM 1440 N N . THR A 1 183 ? 8.114 -4.484 -4.256 1.00 98.56 183 THR A N 1
ATOM 1441 C CA . THR A 1 183 ? 9.021 -4.962 -5.305 1.00 98.56 183 THR A CA 1
ATOM 1442 C C . THR A 1 183 ? 9.608 -6.314 -4.920 1.00 98.56 183 THR A C 1
ATOM 1444 O O . THR A 1 183 ? 9.754 -6.613 -3.740 1.00 98.56 183 THR A O 1
ATOM 1447 N N . VAL A 1 184 ? 9.988 -7.125 -5.910 1.00 97.25 184 VAL A N 1
ATOM 1448 C CA . VAL A 1 184 ? 10.660 -8.414 -5.651 1.00 97.25 184 VAL A CA 1
ATOM 1449 C C . VAL A 1 184 ? 12.022 -8.203 -4.974 1.00 97.25 184 VAL A C 1
ATOM 1451 O O . VAL A 1 184 ? 12.411 -8.977 -4.113 1.00 97.25 184 VAL A O 1
ATOM 1454 N N . ALA A 1 185 ? 12.734 -7.117 -5.301 1.00 97.12 185 ALA A N 1
ATOM 1455 C CA . ALA A 1 185 ? 14.014 -6.802 -4.665 1.00 97.12 185 ALA A CA 1
ATOM 1456 C C . ALA A 1 185 ? 13.872 -6.522 -3.159 1.00 97.12 185 ALA A C 1
ATOM 1458 O O . ALA A 1 185 ? 14.685 -7.011 -2.382 1.00 97.12 185 ALA A O 1
ATOM 1459 N N . ALA A 1 186 ? 12.828 -5.791 -2.754 1.00 96.75 186 ALA A N 1
ATOM 1460 C CA . ALA A 1 186 ? 12.518 -5.573 -1.341 1.00 96.75 186 ALA A CA 1
ATOM 1461 C C . ALA A 1 186 ? 12.189 -6.885 -0.605 1.00 96.75 186 ALA A C 1
ATOM 1463 O O . ALA A 1 186 ? 12.511 -7.025 0.567 1.00 96.75 186 ALA A O 1
ATOM 1464 N N . ASP A 1 187 ? 11.571 -7.851 -1.292 1.00 95.94 187 ASP A N 1
ATOM 1465 C CA . ASP A 1 187 ? 11.196 -9.135 -0.691 1.00 95.94 187 ASP A CA 1
ATOM 1466 C C . ASP A 1 187 ? 12.346 -10.142 -0.604 1.00 95.94 187 ASP A C 1
ATOM 1468 O O . ASP A 1 187 ? 12.413 -10.906 0.352 1.00 95.94 187 ASP A O 1
ATOM 1472 N N . GLU A 1 188 ? 13.248 -10.153 -1.588 1.00 95.38 188 GLU A N 1
ATOM 1473 C CA . GLU A 1 188 ? 14.235 -11.230 -1.740 1.00 95.38 188 GLU A CA 1
ATOM 1474 C C . GLU A 1 188 ? 15.692 -10.798 -1.517 1.00 95.38 188 GLU A C 1
ATOM 1476 O O . GLU A 1 188 ? 16.570 -11.659 -1.426 1.00 95.38 188 GLU A O 1
ATOM 1481 N N . ARG A 1 189 ? 15.997 -9.493 -1.521 1.00 95.44 189 ARG A N 1
ATOM 1482 C CA . ARG A 1 189 ? 17.389 -9.007 -1.610 1.00 95.44 189 ARG A CA 1
ATOM 1483 C C . ARG A 1 189 ? 17.758 -7.867 -0.676 1.00 95.44 189 ARG A C 1
ATOM 1485 O O . ARG A 1 189 ? 18.904 -7.831 -0.238 1.00 95.44 189 ARG A O 1
ATOM 1492 N N . ASN A 1 190 ? 16.868 -6.906 -0.470 1.00 97.44 190 ASN A N 1
ATOM 1493 C CA . ASN A 1 190 ? 17.159 -5.741 0.355 1.00 97.44 190 ASN A CA 1
ATOM 1494 C C . ASN A 1 190 ? 16.919 -6.061 1.830 1.00 97.44 190 ASN A C 1
ATOM 1496 O O . ASN A 1 190 ? 15.978 -6.782 2.144 1.00 97.44 190 ASN A O 1
ATOM 1500 N N . ASP A 1 191 ? 17.698 -5.428 2.705 1.00 97.69 191 ASP A N 1
ATOM 1501 C CA . ASP A 1 191 ? 17.370 -5.345 4.125 1.00 97.69 191 ASP A CA 1
ATOM 1502 C C . ASP A 1 191 ? 16.215 -4.347 4.299 1.00 97.69 191 ASP A C 1
ATOM 1504 O O . ASP A 1 191 ? 16.383 -3.140 4.106 1.00 97.69 191 ASP A O 1
ATOM 1508 N N . GLU A 1 192 ? 15.030 -4.849 4.633 1.00 98.25 192 GLU A N 1
ATOM 1509 C CA . GLU A 1 192 ? 13.809 -4.047 4.751 1.00 98.25 192 GLU A CA 1
ATOM 1510 C C . GLU A 1 192 ? 13.108 -4.315 6.083 1.00 98.25 192 GLU A C 1
ATOM 1512 O O . GLU A 1 192 ? 13.232 -5.389 6.673 1.00 98.25 192 GLU A O 1
ATOM 1517 N N . ASN A 1 193 ? 12.297 -3.362 6.536 1.00 98.56 193 ASN A N 1
ATOM 1518 C CA . ASN A 1 193 ? 11.372 -3.572 7.640 1.00 98.56 193 ASN A CA 1
ATOM 1519 C C . ASN A 1 193 ? 9.918 -3.366 7.202 1.00 98.56 193 ASN A C 1
ATOM 1521 O O . ASN A 1 193 ? 9.598 -2.479 6.405 1.00 98.56 193 ASN A O 1
ATOM 1525 N N . LEU A 1 194 ? 9.025 -4.139 7.815 1.00 98.62 194 LEU A N 1
ATOM 1526 C CA . LEU A 1 194 ? 7.579 -4.012 7.695 1.00 98.62 194 LEU A CA 1
ATOM 1527 C C . LEU A 1 194 ? 6.956 -4.012 9.090 1.00 98.62 194 LEU A C 1
ATOM 1529 O O . LEU A 1 194 ? 7.230 -4.881 9.911 1.00 98.62 194 LEU A O 1
ATOM 1533 N N . VAL A 1 195 ? 6.094 -3.045 9.362 1.00 98.69 195 VAL A N 1
ATOM 1534 C CA . VAL A 1 195 ? 5.372 -2.897 10.621 1.00 98.69 195 VAL A CA 1
ATOM 1535 C C . VAL A 1 195 ? 3.884 -3.017 10.336 1.00 98.69 195 VAL A C 1
ATOM 1537 O O . VAL A 1 195 ? 3.340 -2.302 9.500 1.00 98.69 195 VAL A O 1
ATOM 1540 N N . ILE A 1 196 ? 3.227 -3.927 11.045 1.00 98.75 196 ILE A N 1
ATOM 1541 C CA . ILE A 1 196 ? 1.786 -4.156 10.986 1.00 98.75 196 ILE A CA 1
ATOM 1542 C C . ILE A 1 196 ? 1.194 -3.668 12.304 1.00 98.75 196 ILE A C 1
ATOM 1544 O O . ILE A 1 196 ? 1.542 -4.178 13.370 1.00 98.75 196 ILE A O 1
ATOM 1548 N N . ILE A 1 197 ? 0.291 -2.699 12.232 1.00 98.50 197 ILE A N 1
ATOM 1549 C CA . ILE A 1 197 ? -0.334 -2.038 13.376 1.00 98.50 197 ILE A CA 1
ATOM 1550 C C . ILE A 1 197 ? -1.838 -2.283 13.292 1.00 98.50 197 ILE A C 1
ATOM 1552 O O . ILE A 1 197 ? -2.490 -1.827 12.361 1.00 98.50 197 ILE A O 1
ATOM 1556 N N . SER A 1 198 ? -2.399 -3.020 14.250 1.00 98.12 198 SER A N 1
ATOM 1557 C CA . SER A 1 198 ? -3.850 -3.193 14.397 1.00 98.12 198 SER A CA 1
ATOM 1558 C C . SER A 1 198 ? -4.373 -2.237 15.464 1.00 98.12 198 SER A C 1
ATOM 1560 O O . SER A 1 198 ? -4.362 -2.580 16.652 1.00 98.12 198 SER A O 1
ATO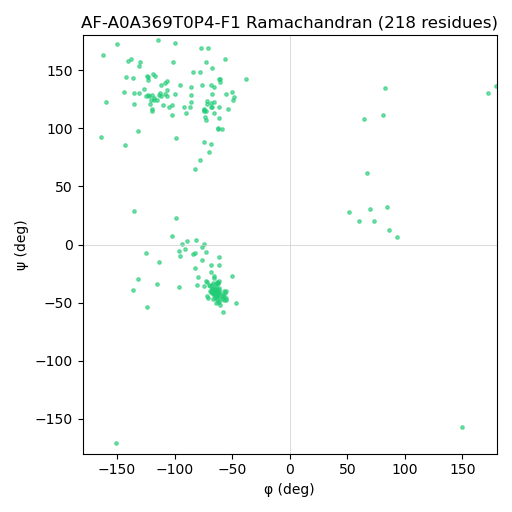M 1562 N N . ASP A 1 199 ? -4.785 -1.050 15.028 1.00 97.12 199 ASP A N 1
ATOM 1563 C CA . ASP A 1 199 ? -5.337 0.018 15.858 1.00 97.12 199 ASP A CA 1
ATOM 1564 C C . ASP A 1 199 ? -6.150 0.994 14.990 1.00 97.12 199 ASP A C 1
ATOM 1566 O O . ASP A 1 199 ? -5.623 1.562 14.034 1.00 97.12 199 ASP A O 1
ATOM 1570 N N . GLU A 1 200 ? -7.428 1.189 15.325 1.00 96.56 200 GLU A N 1
ATOM 1571 C CA . GLU A 1 200 ? -8.351 2.042 14.557 1.00 96.56 200 GLU A CA 1
ATOM 1572 C C . GLU A 1 200 ? -7.959 3.525 14.613 1.00 96.56 200 GLU A C 1
ATOM 1574 O O . GLU A 1 200 ? -8.100 4.228 13.620 1.00 96.56 200 GLU A O 1
ATOM 1579 N N . SER A 1 201 ? -7.395 4.004 15.727 1.00 96.75 201 SER A N 1
ATOM 1580 C CA . SER A 1 201 ? -6.978 5.409 15.850 1.00 96.75 201 SER A CA 1
ATOM 1581 C C . SER A 1 201 ? -5.728 5.721 15.022 1.00 96.75 201 SER A C 1
ATOM 1583 O O . SER A 1 201 ? -5.562 6.831 14.512 1.00 96.75 201 SER A O 1
ATOM 1585 N N . VAL A 1 202 ? -4.842 4.733 14.858 1.00 97.81 202 VAL A N 1
ATOM 1586 C CA . VAL A 1 202 ? -3.711 4.837 13.931 1.00 97.81 202 VAL A CA 1
ATOM 1587 C C . VAL A 1 202 ? -4.211 4.766 12.492 1.00 97.81 202 VAL A C 1
ATOM 1589 O O . VAL A 1 202 ? -3.788 5.585 11.679 1.00 97.81 202 VAL A O 1
ATOM 1592 N N . ALA A 1 203 ? -5.123 3.840 12.183 1.00 98.44 203 ALA A N 1
ATOM 1593 C CA . ALA A 1 203 ? -5.720 3.736 10.856 1.00 98.44 203 ALA A CA 1
ATOM 1594 C C . ALA A 1 203 ? -6.409 5.040 10.435 1.00 98.44 203 ALA A C 1
ATOM 1596 O O . ALA A 1 203 ? -6.084 5.550 9.370 1.00 98.44 203 ALA A O 1
ATOM 1597 N N . GLU A 1 204 ? -7.227 5.647 11.298 1.00 98.19 204 GLU A N 1
ATOM 1598 C CA . GLU A 1 204 ? -7.906 6.926 11.033 1.00 98.19 204 GLU A CA 1
ATOM 1599 C C . GLU A 1 204 ? -6.918 8.048 10.661 1.00 98.19 204 GLU A C 1
ATOM 1601 O O . GLU A 1 204 ? -7.162 8.837 9.748 1.00 98.19 204 GLU A O 1
ATOM 1606 N N . ARG A 1 205 ? -5.755 8.109 11.325 1.00 98.19 205 ARG A N 1
ATOM 1607 C CA . ARG A 1 205 ? -4.708 9.089 10.991 1.00 98.19 205 ARG A CA 1
ATOM 1608 C C . ARG A 1 205 ? -4.106 8.857 9.606 1.00 98.19 205 ARG A C 1
ATOM 1610 O O . ARG A 1 205 ? -3.894 9.824 8.880 1.00 98.19 205 ARG A O 1
ATOM 1617 N N . PHE A 1 206 ? -3.826 7.604 9.256 1.00 98.50 206 PHE A N 1
ATOM 1618 C CA . PHE A 1 206 ? -3.323 7.253 7.926 1.00 98.50 206 PHE A CA 1
ATOM 1619 C C . PHE A 1 206 ? -4.390 7.451 6.843 1.00 98.50 206 PHE A C 1
ATOM 1621 O O . PHE A 1 206 ? -4.054 7.877 5.745 1.00 98.50 206 PHE A O 1
ATOM 1628 N N . GLU A 1 207 ? -5.666 7.194 7.140 1.00 98.50 207 GLU A N 1
ATOM 1629 C CA . GLU A 1 207 ? -6.779 7.478 6.227 1.00 98.50 207 GLU A CA 1
ATOM 1630 C C . GLU A 1 207 ? -6.892 8.973 5.950 1.00 98.50 207 GLU A C 1
ATOM 1632 O O . GLU A 1 207 ? -7.027 9.365 4.794 1.00 98.50 207 GLU A O 1
ATOM 1637 N N . GLY A 1 208 ? -6.776 9.815 6.982 1.00 97.44 208 GLY A N 1
ATOM 1638 C CA . GLY A 1 208 ? -6.750 11.267 6.815 1.00 97.44 208 GLY A CA 1
ATOM 1639 C C . GLY A 1 208 ? -5.651 11.722 5.853 1.00 97.44 208 GLY A C 1
ATOM 1640 O O . GLY A 1 208 ? -5.927 12.482 4.929 1.00 97.44 208 GLY A O 1
ATOM 1641 N N . GLU A 1 209 ? -4.434 11.205 6.029 1.00 96.19 209 GLU A N 1
ATOM 1642 C CA . GLU A 1 209 ? -3.310 11.479 5.127 1.00 96.19 209 GLU A CA 1
ATOM 1643 C C . GLU A 1 209 ? -3.583 10.970 3.702 1.00 96.19 209 GLU A C 1
ATOM 1645 O O . GLU A 1 209 ? -3.490 11.726 2.735 1.00 96.19 209 GLU A O 1
ATOM 1650 N N . PHE A 1 210 ? -4.021 9.713 3.566 1.00 97.75 210 PHE A N 1
ATOM 1651 C CA . PHE A 1 210 ? -4.354 9.113 2.275 1.00 97.75 210 PHE A CA 1
ATOM 1652 C C . PHE A 1 210 ? -5.406 9.930 1.519 1.00 97.75 210 PHE A C 1
ATOM 1654 O O . PHE A 1 210 ? -5.275 10.126 0.315 1.00 97.75 210 PHE A O 1
ATOM 1661 N N . GLU A 1 211 ? -6.443 10.427 2.197 1.00 97.00 211 GLU A N 1
ATOM 1662 C CA . GLU A 1 211 ? -7.484 11.251 1.579 1.00 97.00 211 GLU A CA 1
ATOM 1663 C C . GLU A 1 211 ? -6.956 12.603 1.085 1.00 97.00 211 GLU A C 1
ATOM 1665 O O . GLU A 1 211 ? -7.379 13.078 0.027 1.00 97.00 211 GLU A O 1
ATOM 1670 N N . GLU A 1 212 ? -6.036 13.238 1.811 1.00 94.31 212 GLU A N 1
ATOM 1671 C CA . GLU A 1 212 ? -5.419 14.492 1.369 1.00 94.31 212 GLU A CA 1
ATOM 1672 C C . GLU A 1 212 ? -4.501 14.275 0.159 1.00 94.31 212 GLU A C 1
ATOM 1674 O O . GLU A 1 212 ? -4.559 15.055 -0.802 1.00 94.31 212 GLU A O 1
ATOM 1679 N N . MET A 1 213 ? -3.736 13.178 0.144 1.00 93.88 213 MET A N 1
ATOM 1680 C CA . MET A 1 213 ? -2.978 12.746 -1.034 1.00 93.88 213 MET A CA 1
ATOM 1681 C C . MET A 1 213 ? -3.920 12.432 -2.207 1.00 93.88 213 MET A C 1
ATOM 1683 O O . MET A 1 213 ? -3.710 12.918 -3.315 1.00 93.88 213 MET A O 1
ATOM 1687 N N . TRP A 1 214 ? -5.006 11.686 -1.972 1.00 95.19 214 TRP A N 1
ATOM 1688 C CA . TRP A 1 214 ? -5.985 11.268 -2.988 1.00 95.19 214 TRP A CA 1
ATOM 1689 C C . TRP A 1 214 ? -6.701 12.446 -3.661 1.00 95.19 214 TRP A C 1
ATOM 1691 O O . TRP A 1 214 ? -7.058 12.385 -4.838 1.00 95.19 214 TRP A O 1
ATOM 1701 N N . LYS A 1 215 ? -6.904 13.545 -2.929 1.00 92.38 215 LYS A N 1
ATOM 1702 C CA . LYS A 1 215 ? -7.442 14.803 -3.471 1.00 92.38 215 LYS A CA 1
ATOM 1703 C C . LYS A 1 215 ? -6.372 15.673 -4.149 1.00 92.38 215 LYS A C 1
ATOM 1705 O O . LYS A 1 215 ? -6.723 16.696 -4.738 1.00 92.38 215 LYS A O 1
ATOM 1710 N N . GLY A 1 216 ? -5.091 15.313 -4.052 1.00 84.94 216 GLY A N 1
ATOM 1711 C CA . GLY A 1 216 ? -3.957 16.097 -4.550 1.00 84.94 216 GLY A CA 1
ATOM 1712 C C . GLY A 1 216 ? -3.707 17.389 -3.760 1.00 84.94 216 GLY A C 1
ATOM 1713 O O . GLY A 1 216 ? -3.309 18.406 -4.343 1.00 84.94 216 GLY A O 1
ATOM 1714 N N . VAL A 1 217 ? -4.024 17.401 -2.461 1.00 74.94 217 VAL A N 1
ATOM 1715 C CA . VAL A 1 217 ? -3.913 18.584 -1.585 1.00 74.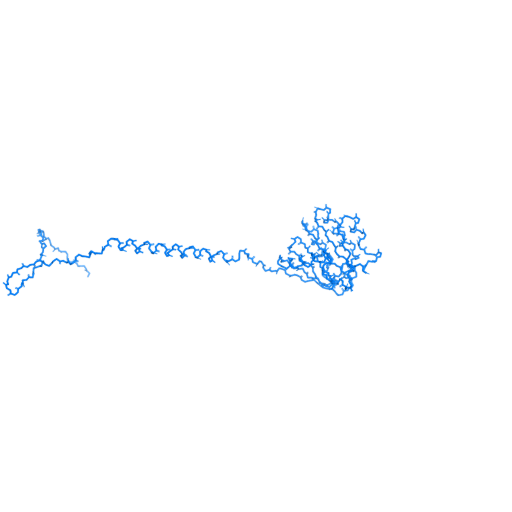94 217 VAL A CA 1
ATOM 1716 C C . VAL A 1 217 ? -2.594 18.601 -0.807 1.00 74.94 217 VAL A C 1
ATOM 1718 O O . VAL A 1 217 ? -2.022 19.678 -0.649 1.00 74.94 217 VAL A O 1
ATOM 1721 N N . TYR A 1 218 ? -2.095 17.441 -0.378 1.00 65.19 218 TYR A N 1
ATOM 1722 C CA . TYR A 1 218 ? -0.833 17.293 0.356 1.00 65.19 218 TYR A CA 1
ATOM 1723 C C . TYR A 1 218 ? 0.312 16.804 -0.549 1.00 65.19 218 TYR A C 1
ATOM 1725 O O . TYR A 1 218 ? 0.051 16.227 -1.604 1.00 65.19 218 TYR A O 1
ATOM 1733 N N . GLY A 1 219 ? 1.565 17.076 -0.159 1.00 52.28 219 GLY A N 1
ATOM 1734 C CA . GLY A 1 219 ? 2.752 16.876 -1.003 1.00 52.28 219 GLY A CA 1
ATOM 1735 C C . GLY A 1 219 ? 3.048 18.052 -1.944 1.00 52.28 219 GLY A C 1
ATOM 1736 O O . GLY A 1 219 ? 3.518 17.845 -3.052 1.00 52.28 219 GLY A O 1
ATOM 1737 N N . ARG A 1 220 ? 2.738 19.291 -1.546 1.00 50.47 220 ARG A N 1
ATOM 1738 C CA . ARG A 1 220 ? 3.124 20.527 -2.257 1.00 50.47 220 ARG A CA 1
ATOM 1739 C C . ARG A 1 220 ? 3.974 21.426 -1.369 1.00 50.47 220 ARG A C 1
ATOM 1741 O O . ARG A 1 220 ? 4.008 21.175 -0.145 1.00 50.47 220 ARG A O 1
#

Solvent-accessible surface area (backbone atoms only — not comparable to full-atom values): 12712 Å² total; per-residue (Å²): 134,86,89,84,84,86,84,88,82,86,82,83,88,79,78,84,81,75,87,71,53,67,49,101,85,72,53,72,54,81,90,76,79,86,77,85,81,70,59,71,68,60,57,52,53,53,50,51,52,52,51,52,52,49,49,51,50,50,54,51,50,50,61,57,57,72,67,57,78,92,60,86,75,70,75,68,48,75,48,79,41,50,21,43,83,62,41,56,58,61,55,52,31,54,51,39,67,65,46,74,55,31,36,43,35,38,34,28,41,48,45,28,65,66,55,51,49,24,51,46,54,25,42,74,74,65,22,48,48,41,36,37,32,27,49,92,54,67,52,97,61,32,42,63,65,60,42,49,73,68,71,39,50,70,48,68,47,79,52,93,56,82,60,77,50,26,38,35,38,36,58,64,32,30,32,38,34,52,72,46,42,48,29,58,56,36,42,71,68,35,89,26,37,42,36,39,37,45,32,47,73,60,19,50,54,52,48,55,52,51,51,35,47,72,70,68,69,53,66,120

Foldseek 3Di:
DDDDDDDDDDDDDDDDDDDWDADPVGDTDHDDDDDPPPPPVVVVVVVVVVVVVVVCVVVVVVVVVVPPPPDPFPPKDKDKDKPLVRQPLVVLLVLLQPFDAEKEWEFAAAQAPSSLVSVLNSVVNVHQYEYEYAQVNDDPSHCVVVCVVSVHHYDHDDAPDGSHWGWMAGPLFKIKGWNQGNHVCSNHPDTIMIMIIGGNVVSVVVVVVSVCVVVVNPPD

pLDDT: mean 83.18, std 21.21, range [30.31, 98.94]

Radius of gyration: 42.63 Å; Cα contacts (8 Å, |Δi|>4): 314; chains: 1; bounding box: 70×54×119 Å